Protein AF-Q93PZ4-F1 (afdb_monomer_lite)

InterPro domains:
  IPR060219 HrcQa, N-terminal domain [PF27361] (14-156)

pLDDT: mean 79.26, std 19.62, range [23.61, 96.81]

Foldseek 3Di:
DDDADQPDDDDDPLVVVLCVQQDLKKKDWFDEPNWIKIKIWHADDADPDAAWWWKQFPLGIKTKGVVQVQLVLQFVDRGDDDSDDDDQPDPVQVVSLVGGTPQVCQLRVGITTDPDDFDPADKTWIWMDTHPDIDIIMIGDHSSSSVSSVVSHDMDRNHDPDPPPDDDDDDDDQFDDDDDPVCVVVDDPFDFDDGDGPRDPDDDDTDGDDDDDDDDDDD

Radius of gyration: 24.15 Å; chains: 1; bounding box: 58×34×69 Å

Secondary structure (DSSP, 8-state):
--PPP-------HHHHHHHHHHTT-EEEEEEETTEEEEEEEE--PPPSS--EEEEEETTEEEEEETHHHHHHTTBSS-----SS---TT-HHHHHHHHTB-HHHHHHHS--EE---PPP-SEEEEEEEEETTEEEEEEEEE-HHHHHHHHHSS-PEESSPPPPTT----------B----HHHHHT--TT-----B-SS--SS------------PPP-

Organism: Pseudomonas fluorescens (NCBI:txid294)

Structure (mmCIF, N/CA/C/O backbone):
data_AF-Q93PZ4-F1
#
_entry.id   AF-Q93PZ4-F1
#
loop_
_atom_site.group_PDB
_atom_site.id
_atom_site.type_symbol
_atom_site.label_atom_id
_atom_site.label_alt_id
_atom_site.label_comp_id
_atom_site.label_asym_id
_atom_site.label_entity_id
_atom_site.label_seq_id
_atom_site.pdbx_PDB_ins_code
_atom_site.Cartn_x
_atom_site.Cartn_y
_atom_site.Cartn_z
_atom_site.occupancy
_atom_site.B_iso_or_equiv
_atom_site.auth_seq_id
_atom_site.auth_comp_id
_atom_site.auth_asym_id
_atom_site.auth_atom_id
_atom_site.pdbx_PDB_model_num
ATOM 1 N N . MET A 1 1 ? 36.960 -15.674 -30.873 1.00 35.00 1 MET A N 1
ATOM 2 C CA . MET A 1 1 ? 35.690 -14.989 -31.198 1.00 35.00 1 MET A CA 1
ATOM 3 C C . MET A 1 1 ? 34.855 -14.984 -29.925 1.00 35.00 1 MET A C 1
ATO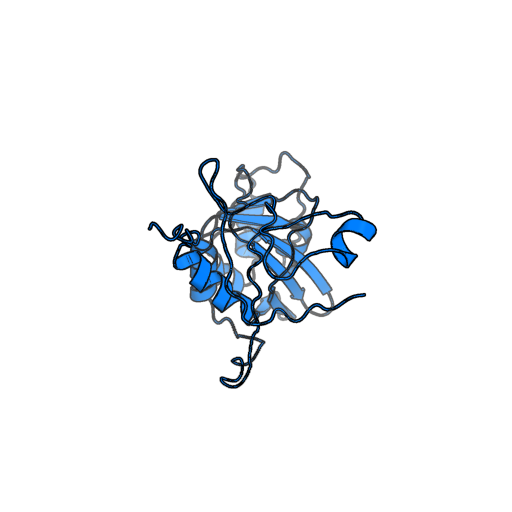M 5 O O . MET A 1 1 ? 34.462 -16.057 -29.497 1.00 35.00 1 MET A O 1
ATOM 9 N N . ILE A 1 2 ? 34.691 -13.840 -29.258 1.00 36.81 2 ILE A N 1
ATOM 10 C CA . ILE A 1 2 ? 33.948 -13.750 -27.990 1.00 36.81 2 ILE A CA 1
ATOM 11 C C . ILE A 1 2 ? 32.739 -12.862 -28.259 1.00 36.81 2 ILE A C 1
ATOM 13 O O . ILE A 1 2 ? 32.887 -11.680 -28.556 1.00 36.81 2 ILE A O 1
ATOM 17 N N . VAL A 1 3 ? 31.550 -13.460 -28.244 1.00 43.78 3 VAL A N 1
ATOM 18 C CA . VAL A 1 3 ? 30.288 -12.718 -28.294 1.00 43.78 3 VAL A CA 1
ATOM 19 C C . VAL A 1 3 ? 30.178 -11.988 -26.954 1.00 43.78 3 VAL A C 1
ATOM 21 O O . VAL A 1 3 ? 30.263 -12.661 -25.924 1.00 43.78 3 VAL A O 1
ATOM 24 N N . PRO A 1 4 ? 30.052 -10.650 -26.914 1.00 51.75 4 PRO A N 1
ATOM 25 C CA . PRO A 1 4 ? 29.885 -9.966 -25.644 1.00 51.75 4 PRO A CA 1
ATOM 26 C C . PRO A 1 4 ? 28.581 -10.453 -25.018 1.00 51.75 4 PRO A C 1
ATOM 28 O O . PRO A 1 4 ? 27.515 -10.399 -25.636 1.00 51.75 4 PRO A O 1
ATOM 31 N N . LEU A 1 5 ? 28.698 -11.001 -23.813 1.00 55.75 5 LEU A N 1
ATOM 32 C CA . LEU A 1 5 ? 27.567 -11.542 -23.085 1.00 55.75 5 LEU A CA 1
ATOM 33 C C . LEU A 1 5 ? 26.653 -10.374 -22.703 1.00 55.75 5 LEU A C 1
ATOM 35 O O . LEU A 1 5 ? 27.084 -9.425 -22.051 1.00 55.75 5 LEU A O 1
ATOM 39 N N . LEU A 1 6 ? 25.391 -10.433 -23.125 1.00 58.31 6 LEU A N 1
ATOM 40 C CA . LEU A 1 6 ? 24.369 -9.518 -22.634 1.00 58.31 6 LEU A CA 1
ATOM 41 C C . LEU A 1 6 ? 24.127 -9.838 -21.159 1.00 58.31 6 LEU A C 1
ATOM 43 O O . LEU A 1 6 ? 23.430 -10.800 -20.831 1.00 58.31 6 LEU A O 1
ATOM 47 N N . THR A 1 7 ? 24.704 -9.041 -20.265 1.00 55.47 7 THR A N 1
ATOM 48 C CA . THR A 1 7 ? 24.431 -9.153 -18.833 1.00 55.47 7 THR A CA 1
ATOM 49 C C . THR A 1 7 ? 23.073 -8.523 -18.555 1.00 55.47 7 THR A C 1
ATOM 51 O O . THR A 1 7 ? 22.950 -7.319 -18.333 1.00 55.47 7 THR A O 1
ATOM 54 N N . VAL A 1 8 ? 22.020 -9.336 -18.612 1.00 61.03 8 VAL A N 1
ATOM 55 C CA . VAL A 1 8 ? 20.690 -8.910 -18.170 1.00 61.03 8 VAL A CA 1
ATOM 56 C C . VAL A 1 8 ? 20.747 -8.730 -16.650 1.00 61.03 8 VAL A C 1
ATOM 58 O O . VAL A 1 8 ? 21.236 -9.629 -15.960 1.00 61.03 8 VAL A O 1
ATOM 61 N N . PRO A 1 9 ? 20.279 -7.595 -16.098 1.00 65.38 9 PRO A N 1
ATOM 62 C CA . PRO A 1 9 ? 20.313 -7.384 -14.660 1.00 65.38 9 PRO A CA 1
ATOM 63 C C . PRO A 1 9 ? 19.504 -8.475 -13.960 1.00 65.38 9 PRO A C 1
ATOM 65 O O . PRO A 1 9 ? 18.342 -8.718 -14.296 1.00 65.38 9 PRO A O 1
ATOM 68 N N . LEU A 1 10 ? 20.121 -9.127 -12.976 1.00 73.56 10 LEU A N 1
ATOM 69 C CA . LEU A 1 10 ? 19.438 -10.111 -12.151 1.00 73.56 10 LEU A CA 1
ATOM 70 C C . LEU A 1 10 ? 18.376 -9.392 -11.313 1.00 73.56 10 LEU A C 1
ATOM 72 O O . LEU A 1 10 ? 18.689 -8.566 -10.455 1.00 73.56 10 LEU A O 1
ATOM 76 N N . VAL A 1 11 ? 17.108 -9.699 -11.569 1.00 79.81 11 VAL A N 1
ATOM 77 C CA . VAL A 1 11 ? 15.987 -9.156 -10.799 1.00 79.81 11 VAL A CA 1
ATOM 78 C C . VAL A 1 11 ? 15.577 -10.180 -9.748 1.00 79.81 11 VAL A C 1
ATOM 80 O O . VAL A 1 11 ? 15.339 -11.342 -10.070 1.00 79.81 11 VAL A O 1
ATOM 83 N N . LYS A 1 12 ? 15.458 -9.741 -8.490 1.00 85.00 12 LYS A N 1
ATOM 84 C CA . LYS A 1 12 ? 14.933 -10.576 -7.402 1.00 85.00 12 LYS A CA 1
ATOM 85 C C . LYS A 1 12 ? 13.536 -11.104 -7.751 1.00 85.00 12 LYS A C 1
ATOM 87 O O . LYS A 1 12 ? 12.697 -10.365 -8.274 1.00 85.00 12 LYS A O 1
ATOM 92 N N . SER A 1 13 ? 13.272 -12.368 -7.425 1.00 86.94 13 SER A N 1
ATOM 93 C CA . SER A 1 13 ? 11.984 -13.027 -7.687 1.00 86.94 13 SER A CA 1
ATOM 94 C C . SER A 1 13 ? 10.809 -12.306 -7.016 1.00 86.94 13 SER A C 1
ATOM 96 O O . SER A 1 13 ? 9.761 -12.146 -7.642 1.00 86.94 13 SER A O 1
ATOM 98 N N . SER A 1 14 ? 11.005 -11.789 -5.798 1.00 87.75 14 SER A N 1
ATOM 99 C CA . SER A 1 14 ? 10.020 -10.990 -5.057 1.00 87.75 14 SER A CA 1
ATOM 100 C C . SER A 1 14 ? 9.592 -9.740 -5.829 1.00 87.75 14 SER A C 1
ATOM 102 O O . SER A 1 14 ? 8.399 -9.489 -5.986 1.00 87.75 14 SER A O 1
ATOM 104 N N . THR A 1 15 ? 10.537 -9.008 -6.425 1.00 89.12 15 THR A N 1
ATOM 105 C CA . THR A 1 15 ? 10.247 -7.841 -7.274 1.00 89.12 15 THR A CA 1
ATOM 106 C C . THR A 1 15 ? 9.409 -8.209 -8.496 1.00 89.12 15 THR A C 1
ATOM 108 O O . THR A 1 15 ? 8.494 -7.471 -8.870 1.00 89.12 15 THR A O 1
ATOM 111 N N . VAL A 1 16 ? 9.690 -9.353 -9.128 1.00 89.62 16 VAL A N 1
ATOM 112 C CA . VAL A 1 16 ? 8.908 -9.836 -10.278 1.00 89.62 16 VAL A CA 1
ATOM 113 C C . VAL A 1 16 ? 7.493 -10.223 -9.846 1.00 89.62 16 VAL A C 1
ATOM 115 O O . VAL A 1 16 ? 6.528 -9.819 -10.499 1.00 89.62 16 VAL A O 1
ATOM 118 N N . ALA A 1 17 ? 7.353 -10.964 -8.746 1.00 90.50 17 ALA A N 1
ATOM 119 C CA . ALA A 1 17 ? 6.061 -11.373 -8.205 1.00 90.50 17 ALA A CA 1
ATOM 120 C C . ALA A 1 17 ? 5.206 -10.162 -7.794 1.00 90.50 17 ALA A C 1
ATOM 122 O O . ALA A 1 17 ? 4.057 -10.054 -8.229 1.00 90.50 17 ALA A O 1
ATOM 123 N N . ALA A 1 18 ? 5.789 -9.205 -7.066 1.00 92.75 18 ALA A N 1
ATOM 124 C CA . ALA A 1 18 ? 5.125 -7.971 -6.652 1.00 92.75 18 ALA A CA 1
ATOM 125 C C . ALA A 1 18 ? 4.628 -7.161 -7.860 1.00 92.75 18 ALA A C 1
ATOM 127 O O . ALA A 1 18 ? 3.459 -6.785 -7.918 1.00 92.75 18 ALA A O 1
ATOM 128 N N . ARG A 1 19 ? 5.467 -6.967 -8.889 1.00 90.94 19 ARG A N 1
ATOM 129 C CA . ARG A 1 19 ? 5.068 -6.265 -10.125 1.00 90.94 19 ARG A CA 1
ATOM 130 C C . ARG A 1 19 ? 3.966 -6.992 -10.890 1.00 90.94 19 ARG A C 1
ATOM 132 O O . ARG A 1 19 ? 3.050 -6.341 -11.384 1.00 90.94 19 ARG A O 1
ATOM 139 N N . ARG A 1 20 ? 4.018 -8.325 -10.980 1.00 88.88 20 ARG A N 1
ATOM 140 C CA . ARG A 1 20 ? 2.960 -9.122 -11.62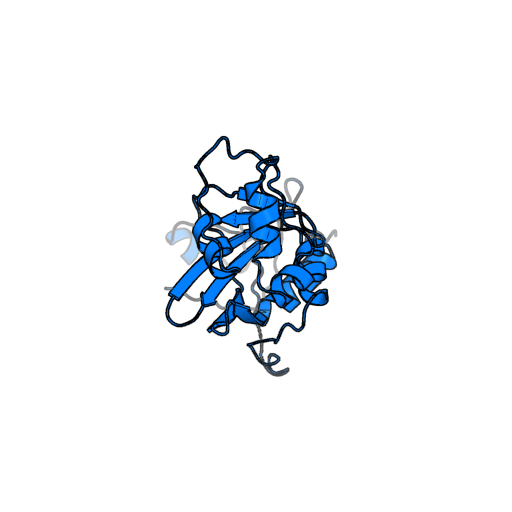9 1.00 88.88 20 ARG A CA 1
ATOM 141 C C . ARG A 1 20 ? 1.633 -9.009 -10.886 1.00 88.88 20 ARG A C 1
ATOM 143 O O . ARG A 1 20 ? 0.589 -8.900 -11.526 1.00 88.88 20 ARG A O 1
ATOM 150 N N . ARG A 1 21 ? 1.672 -9.031 -9.552 1.00 90.38 21 ARG A N 1
ATOM 151 C CA . ARG A 1 21 ? 0.483 -8.904 -8.705 1.00 90.38 21 ARG A CA 1
ATOM 152 C C . ARG A 1 21 ? -0.104 -7.493 -8.784 1.00 90.38 21 ARG A C 1
ATOM 154 O O . ARG A 1 21 ? -1.301 -7.362 -9.027 1.00 90.38 21 ARG A O 1
ATOM 161 N N . LEU A 1 22 ? 0.738 -6.461 -8.696 1.00 92.94 22 LEU A N 1
ATOM 162 C CA . LEU A 1 22 ? 0.336 -5.060 -8.842 1.00 92.94 22 LEU A CA 1
ATOM 163 C C . LEU A 1 22 ? -0.182 -4.732 -10.246 1.00 92.94 22 LEU A C 1
ATOM 165 O O . LEU A 1 22 ? -1.112 -3.946 -10.378 1.00 92.94 22 LEU A O 1
ATOM 169 N N . GLY A 1 23 ? 0.387 -5.336 -11.293 1.00 88.44 23 GLY A N 1
ATOM 170 C CA . GLY A 1 23 ? 0.022 -5.074 -12.689 1.00 88.44 23 GLY A CA 1
ATOM 171 C C . GLY A 1 23 ? -1.455 -5.313 -13.010 1.00 88.44 23 GLY A C 1
ATOM 172 O O . GLY A 1 23 ? -1.970 -4.738 -13.962 1.00 88.44 23 GLY A O 1
ATOM 173 N N . ARG A 1 24 ? -2.158 -6.113 -12.197 1.00 84.69 24 ARG A N 1
ATOM 174 C CA . ARG A 1 24 ? -3.607 -6.329 -12.327 1.00 84.69 24 ARG A CA 1
ATOM 175 C C . ARG A 1 24 ? -4.444 -5.207 -11.707 1.00 84.69 24 ARG A C 1
ATOM 177 O O . ARG A 1 24 ? -5.647 -5.157 -11.937 1.00 84.69 24 ARG A O 1
ATOM 184 N N . GLY A 1 25 ? -3.836 -4.346 -10.896 1.00 92.25 25 GLY A N 1
ATOM 185 C CA . GLY A 1 25 ? -4.537 -3.486 -9.952 1.00 92.25 25 GLY A CA 1
ATOM 186 C C . GLY A 1 25 ? -5.270 -4.312 -8.892 1.00 92.25 25 GLY A C 1
ATOM 187 O O . GLY A 1 25 ? -5.858 -5.355 -9.182 1.00 92.25 25 GLY A O 1
ATOM 188 N N . LEU A 1 26 ? -5.254 -3.855 -7.650 1.00 95.25 26 LEU A N 1
ATOM 189 C CA . LEU A 1 26 ? -5.916 -4.528 -6.539 1.00 95.25 26 LEU A CA 1
ATOM 190 C C . LEU A 1 26 ? -6.968 -3.605 -5.940 1.00 95.25 26 LEU A C 1
ATOM 192 O O . LEU A 1 26 ? -6.773 -2.392 -5.867 1.00 95.25 26 LEU A O 1
ATOM 196 N N . SER A 1 27 ? -8.085 -4.181 -5.512 1.00 95.81 27 SER A N 1
ATOM 197 C CA . SER A 1 27 ? -9.092 -3.483 -4.719 1.00 95.81 27 SER A CA 1
ATOM 198 C C . SER A 1 27 ? -9.535 -4.322 -3.537 1.00 95.81 27 SER A C 1
ATOM 200 O O . SER A 1 27 ? -9.772 -5.523 -3.687 1.00 95.81 27 SER A O 1
ATOM 202 N N . LEU A 1 28 ? -9.713 -3.670 -2.401 1.00 96.31 28 LEU A N 1
ATOM 203 C CA . LEU A 1 28 ? -10.240 -4.244 -1.177 1.00 96.31 28 LEU A CA 1
ATOM 204 C C . LEU A 1 28 ? -11.356 -3.327 -0.678 1.00 96.31 28 LEU A C 1
ATOM 206 O O . LEU A 1 28 ? -11.157 -2.126 -0.515 1.00 96.31 28 LEU A O 1
ATOM 210 N N . ALA A 1 29 ? -12.554 -3.883 -0.517 1.00 95.81 29 ALA A N 1
ATOM 211 C CA . ALA A 1 29 ? -13.690 -3.159 0.040 1.00 95.81 29 ALA A CA 1
ATOM 212 C C . ALA A 1 29 ? -13.651 -3.277 1.562 1.00 95.81 29 ALA A C 1
ATOM 214 O O . ALA A 1 29 ? -13.432 -4.372 2.072 1.00 95.81 29 ALA A O 1
ATOM 215 N N . PHE A 1 30 ? -13.871 -2.173 2.261 1.00 95.12 30 PHE A N 1
ATOM 216 C CA . PHE A 1 30 ? -13.919 -2.111 3.719 1.00 95.12 30 PHE A CA 1
ATOM 217 C C . PHE A 1 30 ? -15.125 -1.275 4.162 1.00 95.12 30 PHE A C 1
ATOM 219 O O . PHE A 1 30 ? -15.854 -0.741 3.326 1.00 95.12 30 PHE A O 1
ATOM 226 N N . GLN A 1 31 ? -15.362 -1.181 5.467 1.00 94.06 31 GLN A N 1
ATOM 227 C 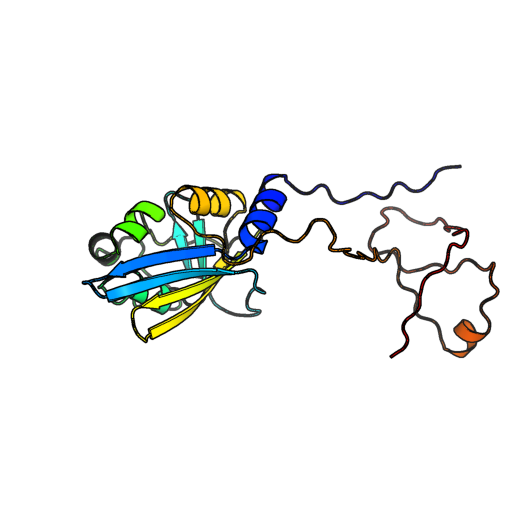CA . GLN A 1 31 ? -16.396 -0.311 6.028 1.00 94.06 31 GLN A CA 1
ATOM 228 C C . GLN A 1 31 ? -15.869 0.434 7.253 1.00 94.06 31 GLN A C 1
ATOM 230 O O . GLN A 1 31 ? -15.073 -0.121 8.014 1.00 94.06 31 GLN A O 1
ATOM 235 N N . VAL A 1 32 ? -16.324 1.670 7.436 1.00 92.94 32 VAL A N 1
ATOM 236 C CA . VAL A 1 32 ? -16.036 2.534 8.594 1.00 92.94 32 VAL A CA 1
ATOM 237 C C . VAL A 1 32 ? -17.364 3.137 9.035 1.00 92.94 32 VAL A C 1
ATOM 239 O O . VAL A 1 32 ? -18.052 3.700 8.188 1.00 92.94 32 VAL A O 1
ATOM 242 N N . ALA A 1 33 ? -17.759 2.982 10.303 1.00 88.19 33 ALA A N 1
ATOM 243 C CA . ALA A 1 33 ? -19.045 3.469 10.825 1.00 88.19 33 ALA A CA 1
ATOM 244 C C . ALA A 1 33 ? -20.278 3.152 9.934 1.00 88.19 33 ALA A C 1
ATOM 246 O O . ALA A 1 33 ? -21.174 3.975 9.769 1.00 88.19 33 ALA A O 1
ATOM 247 N N . GLY A 1 34 ? -20.313 1.980 9.286 1.00 88.38 34 GLY A N 1
ATOM 248 C CA . GLY A 1 34 ? -21.384 1.593 8.350 1.00 88.38 34 GLY A CA 1
ATOM 249 C C . GLY A 1 34 ? -21.310 2.233 6.953 1.00 88.38 34 GLY A C 1
ATOM 250 O O . GLY A 1 34 ? -22.081 1.861 6.068 1.00 88.38 34 GLY A O 1
ATOM 251 N N . GLN A 1 35 ? -20.358 3.136 6.702 1.00 92.94 35 GLN A N 1
ATOM 252 C CA . GLN A 1 35 ? -20.083 3.693 5.380 1.00 92.94 35 GLN A CA 1
ATOM 253 C C . GLN A 1 35 ? -19.154 2.771 4.582 1.00 92.94 35 GLN A C 1
ATOM 255 O O . GLN A 1 35 ? -18.106 2.329 5.059 1.00 92.94 35 GLN A O 1
ATOM 260 N N . GLY A 1 36 ? -19.535 2.492 3.334 1.00 93.75 36 GLY A N 1
ATOM 261 C CA . GLY A 1 36 ? -18.737 1.695 2.407 1.00 93.75 36 GLY A CA 1
ATOM 262 C C . GLY A 1 36 ? -17.464 2.419 1.971 1.00 93.75 36 GLY A C 1
ATOM 263 O O . GLY A 1 36 ? -17.510 3.554 1.488 1.00 93.75 36 GLY A O 1
ATOM 264 N N . GLY A 1 37 ? -16.334 1.732 2.113 1.00 95.44 37 GLY A N 1
ATOM 265 C CA . GLY A 1 37 ? -15.018 2.189 1.701 1.00 95.44 37 GLY A CA 1
ATOM 266 C C . GLY A 1 37 ? -14.351 1.245 0.706 1.00 95.44 37 GLY A C 1
ATOM 267 O O . GLY A 1 37 ? -14.695 0.067 0.577 1.00 95.44 37 GLY A O 1
ATOM 268 N N . GLN A 1 38 ? -13.372 1.765 -0.024 1.00 96.81 38 GLN A N 1
ATOM 269 C CA . GLN A 1 38 ? -12.553 0.975 -0.927 1.00 96.81 38 GLN A CA 1
ATOM 270 C C . GLN A 1 38 ? -11.112 1.461 -0.927 1.00 96.81 38 GLN A C 1
ATOM 272 O O . GLN A 1 38 ? -10.834 2.644 -1.106 1.00 96.81 38 GLN A O 1
ATOM 277 N N . LEU A 1 39 ? -10.198 0.512 -0.774 1.00 96.56 39 LEU A N 1
ATOM 278 C CA . LEU A 1 39 ? -8.766 0.704 -0.887 1.00 96.56 39 LEU A CA 1
ATOM 279 C C . LEU A 1 39 ? -8.315 0.109 -2.224 1.00 96.56 39 LEU A C 1
ATOM 281 O O . LEU A 1 39 ? -8.655 -1.030 -2.556 1.00 96.56 39 LEU A O 1
ATOM 285 N N . ARG A 1 40 ? -7.586 0.887 -3.023 1.00 96.00 40 ARG A N 1
ATOM 286 C CA . ARG A 1 40 ? -7.071 0.483 -4.334 1.00 96.00 40 ARG A CA 1
ATOM 287 C C . ARG A 1 40 ? -5.559 0.637 -4.393 1.00 96.00 40 ARG A C 1
ATOM 289 O O . ARG A 1 40 ? -5.035 1.674 -3.999 1.00 96.00 40 ARG A O 1
ATOM 296 N N . LEU A 1 41 ? -4.895 -0.372 -4.949 1.00 96.12 41 LEU A N 1
ATOM 297 C CA . LEU A 1 41 ? -3.472 -0.347 -5.278 1.00 96.12 41 LEU A CA 1
ATOM 298 C C . LEU A 1 41 ? -3.322 -0.486 -6.788 1.00 96.12 41 LEU A C 1
ATOM 300 O O . LEU A 1 41 ? -3.795 -1.460 -7.378 1.00 96.12 41 LEU A O 1
ATOM 304 N N . GLU A 1 42 ? -2.678 0.481 -7.425 1.00 94.56 42 GLU A N 1
ATOM 305 C CA . GLU A 1 42 ? -2.522 0.517 -8.879 1.00 94.56 42 GLU A CA 1
ATOM 306 C C . GLU A 1 42 ? -1.073 0.802 -9.284 1.00 94.56 42 GLU A C 1
ATOM 308 O O . GLU A 1 42 ? -0.356 1.518 -8.575 1.00 94.56 42 GLU A O 1
ATOM 313 N N . PRO A 1 43 ? -0.621 0.287 -10.442 1.00 92.75 43 PRO A N 1
ATOM 314 C CA . PRO A 1 43 ? 0.624 0.743 -11.038 1.00 92.75 43 PRO A CA 1
ATOM 315 C C . PRO A 1 43 ? 0.565 2.259 -11.242 1.00 92.75 43 PRO A C 1
ATOM 317 O O . PRO A 1 43 ? -0.367 2.780 -11.850 1.00 92.75 43 PRO A O 1
ATOM 320 N N . GLY A 1 44 ? 1.564 2.972 -10.735 1.00 89.31 44 GLY A N 1
ATOM 321 C CA . GLY A 1 44 ? 1.622 4.425 -10.815 1.00 89.31 44 GLY A CA 1
ATOM 322 C C . GLY A 1 44 ? 3.056 4.913 -10.723 1.00 89.31 44 GLY A C 1
ATOM 323 O O . GLY A 1 44 ? 3.935 4.205 -10.232 1.00 89.31 44 GLY A O 1
ATOM 324 N N . ARG A 1 45 ? 3.303 6.125 -11.218 1.00 85.69 45 ARG A N 1
ATOM 325 C CA . ARG A 1 45 ? 4.610 6.766 -11.085 1.00 85.69 45 ARG A CA 1
ATOM 326 C C . ARG A 1 45 ? 4.707 7.416 -9.709 1.00 85.69 45 ARG A C 1
ATOM 328 O O . ARG A 1 45 ? 3.789 8.123 -9.308 1.00 85.69 45 ARG A O 1
ATOM 335 N N . ALA A 1 46 ? 5.830 7.204 -9.025 1.00 86.75 46 ALA A N 1
ATOM 336 C CA . ALA A 1 46 ? 6.116 7.906 -7.782 1.00 86.75 46 ALA A CA 1
ATOM 337 C C . ALA A 1 46 ? 6.093 9.430 -8.008 1.00 86.75 46 ALA A C 1
ATOM 339 O O . ALA A 1 46 ? 6.619 9.894 -9.031 1.00 86.75 46 ALA A O 1
ATOM 340 N N . PRO A 1 47 ? 5.515 10.212 -7.082 1.00 85.50 47 PRO A N 1
ATOM 341 C CA . PRO A 1 47 ? 5.540 11.663 -7.176 1.00 85.50 47 PRO A CA 1
ATOM 342 C C . PRO A 1 47 ? 6.990 12.172 -7.134 1.00 85.50 47 PRO A C 1
ATOM 344 O O . PRO A 1 47 ? 7.837 11.638 -6.416 1.00 85.50 47 PRO A O 1
ATOM 347 N N . ALA A 1 48 ? 7.293 13.195 -7.939 1.00 74.88 48 ALA A N 1
ATOM 348 C CA . ALA A 1 48 ? 8.650 13.743 -8.055 1.00 74.88 48 ALA A CA 1
ATOM 349 C C . ALA A 1 48 ? 9.103 14.484 -6.783 1.00 74.88 48 ALA A C 1
ATOM 351 O O . ALA A 1 48 ? 10.296 14.554 -6.491 1.00 74.88 48 ALA A O 1
ATOM 352 N N . ARG A 1 49 ? 8.143 15.037 -6.039 1.00 67.25 49 ARG A N 1
ATOM 353 C CA . ARG A 1 49 ? 8.305 15.741 -4.764 1.00 67.25 49 ARG A CA 1
ATOM 354 C C . ARG A 1 49 ? 7.168 15.330 -3.834 1.00 67.25 49 ARG A C 1
ATOM 356 O O . ARG A 1 49 ? 6.116 14.924 -4.314 1.00 67.25 49 ARG A O 1
ATOM 363 N N . GLY A 1 50 ? 7.404 15.428 -2.535 1.00 66.38 50 GLY A N 1
ATOM 364 C CA . GLY A 1 50 ? 6.447 15.044 -1.504 1.00 66.38 50 GLY A CA 1
ATOM 365 C C . GLY A 1 50 ? 7.173 14.397 -0.337 1.00 66.38 50 GLY A C 1
ATOM 366 O O . GLY A 1 50 ? 8.009 13.504 -0.543 1.00 66.38 50 GLY A O 1
ATOM 367 N N . GLU A 1 51 ? 6.875 14.889 0.860 1.00 79.56 51 GLU A N 1
ATOM 368 C CA . GLU A 1 51 ? 7.273 14.252 2.107 1.00 79.56 51 GLU A CA 1
ATOM 369 C C . GLU A 1 51 ? 6.528 12.925 2.226 1.00 79.56 51 GLU A C 1
ATOM 371 O O . GLU A 1 51 ? 5.350 12.809 1.876 1.00 79.56 51 GLU A O 1
ATOM 376 N N . ALA A 1 52 ? 7.264 11.896 2.625 1.00 88.81 52 ALA A N 1
ATOM 377 C CA . ALA A 1 52 ? 6.702 10.587 2.878 1.00 88.81 52 ALA A CA 1
ATOM 378 C C . ALA A 1 52 ? 6.815 10.333 4.372 1.00 88.81 52 ALA A C 1
ATOM 380 O O . ALA A 1 52 ? 7.898 10.485 4.933 1.00 88.81 52 ALA A O 1
ATOM 381 N N . VAL A 1 53 ? 5.709 9.936 4.985 1.00 91.88 53 VAL A N 1
ATOM 382 C CA . VAL A 1 53 ? 5.685 9.558 6.394 1.00 91.88 53 VAL A CA 1
ATOM 383 C C . VAL A 1 53 ? 5.749 8.040 6.466 1.00 91.88 53 VAL A C 1
ATOM 385 O O . VAL A 1 53 ? 4.980 7.353 5.789 1.00 91.88 53 VAL A O 1
ATOM 388 N N . CYS A 1 54 ? 6.711 7.519 7.221 1.00 93.31 54 CYS A N 1
ATOM 389 C CA . CYS A 1 54 ? 6.955 6.089 7.336 1.00 93.31 54 CYS A CA 1
ATOM 390 C C . CYS A 1 54 ? 6.170 5.508 8.512 1.00 93.31 54 CYS A C 1
ATOM 392 O O . CYS A 1 54 ? 6.178 6.055 9.612 1.00 93.31 54 CYS A O 1
ATOM 394 N N . PHE A 1 55 ? 5.514 4.380 8.264 1.00 93.62 55 PHE A N 1
ATOM 395 C CA . PHE A 1 55 ? 4.766 3.628 9.255 1.00 93.62 55 PHE A CA 1
ATOM 396 C C . PHE A 1 55 ? 5.246 2.187 9.286 1.00 93.62 55 PHE A C 1
ATOM 398 O O . PHE A 1 55 ? 5.398 1.547 8.243 1.00 93.62 55 PHE A O 1
ATOM 405 N N . GLU A 1 56 ? 5.454 1.663 10.481 1.00 94.50 56 GLU A N 1
ATOM 406 C CA . GLU A 1 56 ? 5.661 0.246 10.704 1.00 94.50 56 GLU A CA 1
ATOM 407 C C . GLU A 1 56 ? 4.311 -0.465 10.839 1.00 94.50 56 GLU A C 1
ATOM 409 O O . GLU A 1 56 ? 3.406 0.007 11.534 1.00 94.50 56 GLU A O 1
ATOM 414 N N . THR A 1 57 ? 4.191 -1.604 10.158 1.00 94.81 57 THR A N 1
ATOM 415 C CA . THR A 1 57 ? 3.018 -2.481 10.184 1.00 94.81 57 THR A CA 1
ATOM 416 C C . THR A 1 57 ? 3.448 -3.940 10.277 1.00 94.81 57 THR A C 1
ATOM 418 O O . THR A 1 57 ? 4.620 -4.257 10.062 1.00 94.81 57 THR A O 1
ATOM 421 N N . VAL A 1 58 ? 2.501 -4.860 10.484 1.00 94.56 58 VAL A N 1
ATOM 422 C CA . VAL A 1 58 ? 2.794 -6.307 10.457 1.00 94.56 58 VAL A CA 1
ATOM 423 C C . VAL A 1 58 ? 3.299 -6.780 9.086 1.00 94.56 58 VAL A C 1
ATOM 425 O O . VAL A 1 58 ? 4.019 -7.768 8.983 1.00 94.56 58 VAL A O 1
ATOM 428 N N . CYS A 1 59 ? 2.950 -6.052 8.021 1.00 93.12 59 CYS A N 1
ATOM 429 C CA . CYS A 1 59 ? 3.423 -6.317 6.664 1.00 93.12 59 CYS A CA 1
ATOM 430 C C . CYS A 1 59 ? 4.817 -5.713 6.404 1.00 93.12 59 CYS A C 1
ATOM 432 O O . CYS A 1 59 ? 5.376 -5.899 5.325 1.00 93.12 59 CYS A O 1
ATOM 434 N N . GLY A 1 60 ? 5.393 -4.982 7.361 1.00 93.12 60 GLY A N 1
ATOM 435 C CA . GLY A 1 60 ? 6.642 -4.232 7.242 1.00 93.12 60 GLY A CA 1
ATOM 436 C C . GLY A 1 60 ? 6.417 -2.727 7.081 1.00 93.12 60 GLY A C 1
ATOM 437 O O . GLY A 1 60 ? 5.344 -2.204 7.383 1.00 93.12 60 GLY A O 1
ATOM 438 N N . VAL A 1 61 ? 7.453 -2.019 6.626 1.00 94.44 61 VAL A N 1
ATOM 439 C CA . VAL A 1 61 ? 7.457 -0.550 6.574 1.00 94.44 61 VAL A CA 1
ATOM 440 C C . VAL A 1 61 ? 6.756 -0.029 5.319 1.00 94.44 61 VAL A C 1
ATOM 442 O O . VAL A 1 61 ? 7.112 -0.390 4.192 1.00 94.44 61 VAL A O 1
ATOM 445 N N . LEU A 1 62 ? 5.792 0.865 5.528 1.00 94.62 62 LEU A N 1
ATOM 446 C CA . LEU A 1 62 ? 5.042 1.581 4.503 1.00 94.62 62 LEU A CA 1
ATOM 447 C C . LEU A 1 62 ? 5.363 3.072 4.596 1.00 94.62 62 LEU A C 1
ATOM 449 O O . LEU A 1 62 ? 5.043 3.716 5.588 1.00 94.62 62 LEU A O 1
ATOM 453 N N . ALA A 1 63 ? 5.955 3.647 3.555 1.00 94.38 63 ALA A N 1
ATOM 454 C CA . ALA A 1 63 ? 6.106 5.093 3.450 1.00 94.38 63 ALA A CA 1
ATOM 455 C C . ALA A 1 63 ? 4.961 5.660 2.609 1.00 94.38 63 ALA A C 1
ATOM 457 O O . ALA A 1 63 ? 4.775 5.237 1.468 1.00 94.38 63 ALA A O 1
ATOM 458 N N . LEU A 1 64 ? 4.202 6.607 3.151 1.00 93.00 64 LEU A N 1
ATOM 459 C CA . LEU A 1 64 ? 3.006 7.169 2.527 1.00 93.00 64 LEU A CA 1
ATOM 460 C C . LEU A 1 64 ? 3.221 8.634 2.148 1.00 93.00 64 LEU A C 1
ATOM 462 O O . LEU A 1 64 ? 3.579 9.451 2.993 1.00 93.00 64 LEU A O 1
ATOM 466 N N . ALA A 1 65 ? 2.950 8.971 0.889 1.00 91.88 65 ALA A N 1
ATOM 467 C CA . ALA A 1 65 ? 2.659 10.342 0.479 1.00 91.88 65 ALA A CA 1
ATOM 468 C C . ALA A 1 65 ? 1.183 10.642 0.760 1.00 91.88 65 ALA A C 1
ATOM 470 O O . ALA A 1 65 ? 0.342 9.780 0.502 1.00 91.88 65 ALA A O 1
ATOM 471 N N . GLU A 1 66 ? 0.876 11.851 1.239 1.00 88.94 66 GLU A N 1
ATOM 472 C CA . GLU A 1 66 ? -0.480 12.253 1.661 1.00 88.94 66 GLU A CA 1
ATOM 473 C C . GLU A 1 66 ? -1.032 11.396 2.818 1.00 88.94 66 GLU A C 1
ATOM 475 O O . GLU A 1 66 ? -2.210 11.037 2.860 1.00 88.94 66 GLU A O 1
ATOM 480 N N . ALA A 1 67 ? -0.163 11.037 3.771 1.00 90.81 67 ALA A N 1
ATOM 481 C CA . ALA A 1 67 ? -0.482 10.099 4.846 1.00 90.81 67 ALA A CA 1
ATOM 482 C C . ALA A 1 67 ? -1.691 10.520 5.703 1.00 90.81 67 ALA A C 1
ATOM 484 O O . ALA A 1 67 ? -2.547 9.687 5.977 1.00 90.81 67 ALA A O 1
ATOM 485 N N . GLY A 1 68 ? -1.804 11.796 6.091 1.00 91.75 68 GLY A N 1
ATOM 486 C CA . GLY A 1 68 ? -2.880 12.268 6.976 1.00 91.75 68 GLY A CA 1
ATOM 487 C C . GLY A 1 68 ? -4.279 12.041 6.384 1.00 91.75 68 GLY A C 1
ATOM 488 O O . GLY A 1 68 ? -5.074 11.296 6.965 1.00 91.75 68 GLY A O 1
ATOM 489 N N . PRO A 1 69 ? -4.580 12.595 5.193 1.00 92.44 69 PRO A N 1
ATOM 490 C CA . PRO A 1 69 ? -5.860 12.371 4.524 1.00 92.44 69 PRO A CA 1
ATOM 491 C C . PRO A 1 69 ? -6.129 10.896 4.193 1.00 92.44 69 PRO A C 1
ATOM 493 O O . PRO A 1 69 ? -7.267 10.446 4.308 1.00 92.44 69 PRO A O 1
ATOM 496 N N . LEU A 1 70 ? -5.100 10.124 3.816 1.00 94.00 70 LEU A N 1
ATOM 497 C CA . LEU A 1 70 ? -5.252 8.691 3.549 1.00 94.00 70 LEU A CA 1
ATOM 498 C C . LEU A 1 70 ? -5.665 7.918 4.803 1.00 94.00 70 LEU A C 1
ATOM 500 O O . LEU A 1 70 ? -6.640 7.172 4.754 1.00 94.00 70 LEU A O 1
ATOM 504 N N . LEU A 1 71 ? -4.946 8.103 5.914 1.00 93.75 71 LEU A N 1
ATOM 505 C CA . LEU A 1 71 ? -5.224 7.424 7.180 1.00 93.75 71 LEU A CA 1
ATOM 506 C C . LEU A 1 71 ? -6.583 7.841 7.754 1.00 93.75 71 LEU A C 1
ATOM 508 O O . LEU A 1 71 ? -7.318 6.986 8.242 1.00 93.75 71 LEU A O 1
ATOM 512 N N . SER A 1 72 ? -6.960 9.114 7.600 1.00 93.56 72 SER A N 1
ATOM 513 C CA . SER A 1 72 ? -8.267 9.632 8.028 1.00 93.56 72 SER A CA 1
ATOM 514 C C . SER A 1 72 ? -9.449 8.912 7.368 1.00 93.56 72 SER A C 1
ATOM 516 O O . SER A 1 72 ? -10.501 8.794 7.978 1.00 93.56 72 SER A O 1
ATOM 518 N N . LEU A 1 73 ? -9.305 8.412 6.133 1.00 94.62 73 LEU A N 1
ATOM 519 C CA . LEU A 1 73 ? -10.373 7.661 5.453 1.00 94.62 73 LEU A CA 1
ATOM 520 C C . LEU A 1 73 ? -10.410 6.165 5.811 1.00 94.62 73 LEU A C 1
ATOM 522 O O . LEU A 1 73 ? -11.333 5.464 5.391 1.00 94.62 73 LEU A O 1
ATOM 526 N N . LEU A 1 74 ? -9.412 5.652 6.535 1.00 93.69 74 LEU A N 1
ATOM 527 C CA . LEU A 1 74 ? -9.329 4.239 6.929 1.00 93.69 74 LEU A CA 1
ATOM 528 C C . LEU A 1 74 ? -9.998 3.949 8.279 1.00 93.69 74 LEU A C 1
ATOM 530 O O . LEU A 1 74 ? -10.174 2.778 8.632 1.00 93.69 74 LEU A O 1
ATOM 534 N N . GLY A 1 75 ? -10.372 4.986 9.023 1.00 91.44 75 GLY A N 1
ATOM 535 C CA . GLY A 1 75 ? -11.010 4.888 10.328 1.00 91.44 75 GLY A CA 1
ATOM 536 C C . GLY A 1 75 ? -11.950 6.058 10.592 1.00 91.44 75 GLY A C 1
ATOM 537 O O . GLY A 1 75 ? -12.198 6.883 9.719 1.00 91.44 75 GLY A O 1
ATOM 538 N N . GLU A 1 76 ? -12.492 6.104 11.803 1.00 90.00 76 GLU A N 1
ATOM 539 C CA . GLU A 1 76 ? -13.427 7.160 12.226 1.00 90.00 76 GLU A CA 1
ATOM 540 C C . GLU A 1 76 ? -12.703 8.402 12.763 1.00 90.00 76 GLU A C 1
ATOM 542 O O . GLU A 1 76 ? -13.277 9.486 12.842 1.00 90.00 76 GLU A O 1
ATOM 547 N N . CYS A 1 77 ? -11.428 8.249 13.127 1.00 88.06 77 CYS A N 1
ATOM 548 C CA . CYS A 1 77 ? -10.628 9.305 13.727 1.00 88.06 77 CYS A CA 1
ATOM 549 C C . CYS A 1 77 ? -9.875 10.110 12.649 1.00 88.06 77 CYS A C 1
ATOM 551 O O . CYS A 1 77 ? -9.139 9.512 11.854 1.00 88.06 77 CYS A O 1
ATOM 553 N N . PRO A 1 78 ? -10.009 11.450 12.614 1.00 88.06 78 PRO A N 1
ATOM 554 C CA . PRO A 1 78 ? -9.214 12.283 11.722 1.00 88.06 78 PRO A CA 1
ATOM 555 C C . PRO A 1 78 ? -7.740 12.262 12.141 1.00 88.06 78 PRO A C 1
ATOM 557 O O . PRO A 1 78 ? -7.411 12.432 13.313 1.00 88.06 78 PRO A O 1
ATOM 560 N N . VAL A 1 79 ? -6.849 12.097 11.166 1.00 90.00 79 VAL A N 1
ATOM 561 C CA . VAL A 1 79 ? -5.397 12.077 11.365 1.00 90.00 79 VAL A CA 1
ATOM 562 C C . VAL A 1 79 ? -4.787 13.360 10.822 1.00 90.00 79 VAL A C 1
ATOM 564 O O . VAL A 1 79 ? -4.782 13.607 9.614 1.00 90.00 79 VAL A O 1
ATOM 567 N N . THR A 1 80 ? -4.217 14.158 11.720 1.00 86.88 80 THR A N 1
ATOM 568 C CA . THR A 1 80 ? -3.451 15.360 11.382 1.00 86.88 80 THR A CA 1
ATOM 569 C C . THR A 1 80 ? -1.969 15.090 11.582 1.00 86.88 80 THR A C 1
ATOM 571 O O . THR A 1 80 ? -1.529 14.864 12.706 1.00 86.88 80 THR A O 1
ATOM 574 N N . LEU A 1 81 ? -1.206 15.124 10.492 1.00 86.38 81 LEU A N 1
ATOM 575 C CA . LEU A 1 81 ? 0.245 14.971 10.520 1.00 86.38 81 LEU A CA 1
ATOM 576 C C . LEU A 1 81 ? 0.905 16.317 10.253 1.00 86.38 81 LEU A C 1
ATOM 578 O O . LEU A 1 81 ? 0.555 17.002 9.290 1.00 86.38 81 LEU A O 1
ATOM 582 N N . ALA A 1 82 ? 1.868 16.673 11.094 1.00 82.62 82 ALA A N 1
ATOM 583 C CA . ALA A 1 82 ? 2.776 17.775 10.834 1.00 82.62 82 ALA A CA 1
ATOM 584 C C . ALA A 1 82 ? 3.835 17.359 9.789 1.00 82.62 82 ALA A C 1
ATOM 586 O O . ALA A 1 82 ? 4.130 16.167 9.660 1.00 82.62 82 ALA A O 1
ATOM 587 N N . PRO A 1 83 ? 4.450 18.314 9.070 1.00 72.50 83 PRO A N 1
ATOM 588 C CA . PRO A 1 83 ? 5.577 18.034 8.171 1.00 72.50 83 PRO A CA 1
ATOM 589 C C . PRO A 1 83 ? 6.774 17.368 8.877 1.00 72.50 83 PRO A C 1
ATOM 591 O O . PRO A 1 83 ? 7.485 16.551 8.301 1.00 72.50 83 PRO A O 1
ATOM 594 N N . SER A 1 84 ? 6.990 17.686 10.157 1.00 73.12 84 SER A N 1
ATOM 595 C CA . SER A 1 84 ? 8.064 17.122 10.977 1.00 73.12 84 SER A CA 1
ATOM 596 C C . SER A 1 84 ? 7.693 17.104 12.461 1.00 73.12 84 SER A C 1
ATOM 598 O O . SER A 1 84 ? 6.791 17.823 12.891 1.00 73.12 84 SER A O 1
ATOM 600 N N . GLY A 1 85 ? 8.388 16.266 13.240 1.00 77.62 85 GLY A N 1
ATOM 601 C CA . GLY A 1 85 ? 8.232 16.204 14.698 1.00 77.62 85 GLY A CA 1
ATOM 602 C C . GLY A 1 85 ? 6.920 15.577 15.173 1.00 77.62 85 GLY A C 1
ATOM 603 O O . GLY A 1 85 ? 6.428 15.934 16.239 1.00 77.62 85 GLY A O 1
ATOM 604 N N . ASN A 1 86 ? 6.329 14.676 14.383 1.00 84.06 86 ASN A N 1
ATOM 605 C CA . ASN A 1 86 ? 5.200 13.883 14.860 1.00 84.06 86 ASN A CA 1
ATOM 606 C C . ASN A 1 86 ? 5.708 12.894 15.914 1.00 84.06 86 ASN A C 1
ATOM 608 O O . ASN A 1 86 ? 6.654 12.161 15.650 1.00 84.06 86 ASN A O 1
ATOM 612 N N . ASP A 1 87 ? 5.068 12.870 17.078 1.00 86.50 87 ASP A N 1
ATOM 613 C CA . ASP A 1 87 ? 5.441 11.997 18.188 1.00 86.50 87 ASP A CA 1
ATOM 614 C C . ASP A 1 87 ? 4.991 10.541 17.922 1.00 86.50 87 ASP A C 1
ATOM 616 O O . ASP A 1 87 ? 3.782 10.296 17.788 1.00 86.50 87 ASP A O 1
ATOM 620 N N . PRO A 1 88 ? 5.920 9.567 17.819 1.00 86.25 88 PRO A N 1
ATOM 621 C CA . PRO A 1 88 ? 5.580 8.155 17.652 1.00 86.25 88 PRO A CA 1
ATOM 622 C C . PRO A 1 88 ? 4.884 7.537 18.867 1.00 86.25 88 PRO A C 1
ATOM 624 O O . PRO A 1 88 ? 4.091 6.611 18.690 1.00 86.25 88 PRO A O 1
ATOM 627 N N . ASP A 1 89 ? 5.142 8.063 20.066 1.00 85.75 89 ASP A N 1
ATOM 628 C CA . ASP A 1 89 ? 4.627 7.543 21.339 1.00 85.75 89 ASP A CA 1
ATOM 629 C C . ASP A 1 89 ? 3.349 8.270 21.789 1.00 85.75 89 ASP A C 1
ATOM 631 O O . ASP A 1 89 ? 2.832 8.056 22.889 1.00 85.75 89 ASP A O 1
ATOM 635 N N . SER A 1 90 ? 2.794 9.117 20.918 1.00 88.00 90 SER A N 1
ATOM 636 C CA . SER A 1 90 ? 1.542 9.808 21.184 1.00 88.00 90 SER A CA 1
ATOM 637 C C . SER A 1 90 ? 0.396 8.815 21.385 1.00 88.00 90 SER A C 1
ATOM 639 O O . SER A 1 90 ? 0.131 7.961 20.534 1.00 88.00 90 SER A O 1
ATOM 641 N N . TRP A 1 91 ? -0.372 9.009 22.462 1.00 87.31 91 TRP A N 1
ATOM 642 C CA . TRP A 1 91 ? -1.603 8.263 22.765 1.00 87.31 91 TRP A CA 1
ATOM 643 C C . TRP A 1 91 ? -2.604 8.241 21.592 1.00 87.31 91 TRP A C 1
ATOM 645 O O . TRP A 1 91 ? -3.435 7.337 21.483 1.00 87.31 91 TRP A O 1
ATOM 655 N N . PHE A 1 92 ? -2.515 9.228 20.692 1.00 88.38 92 PHE A N 1
ATOM 656 C CA . PHE A 1 92 ? -3.319 9.314 19.480 1.00 88.38 92 PHE A CA 1
ATOM 657 C C . PHE A 1 92 ? -3.224 8.046 18.622 1.00 88.38 92 PHE A C 1
ATOM 659 O O . PHE A 1 92 ? -4.235 7.612 18.071 1.00 88.38 92 PHE A O 1
ATOM 666 N N . TRP A 1 93 ? -2.046 7.422 18.521 1.00 88.56 93 TRP A N 1
ATOM 667 C CA . TRP A 1 93 ? -1.851 6.243 17.672 1.00 88.56 93 TRP A CA 1
ATOM 668 C C . TRP A 1 93 ? -2.616 5.019 18.174 1.00 88.56 93 TRP A C 1
ATOM 670 O O . TRP A 1 93 ? -3.170 4.267 17.368 1.00 88.56 93 TRP A O 1
ATOM 680 N N . GLU A 1 94 ? -2.727 4.859 19.492 1.00 89.12 94 GLU A N 1
ATOM 681 C CA . GLU A 1 94 ? -3.546 3.808 20.100 1.00 89.12 94 GLU A CA 1
ATOM 682 C C . GLU A 1 94 ? -5.037 4.053 19.833 1.00 89.12 94 GLU A C 1
ATOM 684 O O . GLU A 1 94 ? -5.757 3.140 19.413 1.00 89.12 94 GLU A O 1
ATOM 689 N N . LEU A 1 95 ? -5.499 5.302 19.985 1.00 89.44 95 LEU A N 1
ATOM 690 C CA . LEU A 1 95 ? -6.884 5.672 19.679 1.00 89.44 95 LEU A CA 1
ATOM 691 C C . LEU A 1 95 ? -7.208 5.458 18.195 1.00 89.44 95 LEU A C 1
ATOM 693 O O . LEU A 1 95 ? -8.254 4.892 17.862 1.00 89.44 95 LEU A O 1
ATOM 697 N N . PHE A 1 96 ? -6.312 5.889 17.308 1.00 90.94 96 PHE A N 1
ATOM 698 C CA . PHE A 1 96 ? -6.432 5.696 15.870 1.00 90.94 96 PHE A CA 1
ATOM 699 C C . PHE A 1 96 ? -6.554 4.209 15.531 1.00 90.94 96 PHE A C 1
ATOM 701 O O . PHE A 1 96 ? -7.465 3.819 14.801 1.00 90.94 96 PHE A O 1
ATOM 708 N N . GLN A 1 97 ? -5.706 3.358 16.115 1.00 90.62 97 GLN A N 1
ATOM 709 C CA . GLN A 1 97 ? -5.749 1.917 15.879 1.00 90.62 97 GLN A CA 1
ATOM 710 C C . GLN A 1 97 ? -7.070 1.278 16.338 1.00 90.62 97 GLN A C 1
ATOM 712 O O . GLN A 1 97 ? -7.598 0.386 15.662 1.00 90.62 97 GLN A O 1
ATOM 717 N N . LEU A 1 98 ? -7.638 1.738 17.455 1.00 90.81 98 LEU A N 1
ATOM 718 C CA . LEU A 1 98 ? -8.941 1.274 17.944 1.00 90.81 98 LEU A CA 1
ATOM 719 C C . LEU A 1 98 ? -10.081 1.622 16.972 1.00 90.81 98 LEU A C 1
ATOM 721 O O . LEU A 1 98 ? -10.948 0.777 16.735 1.00 90.81 98 LEU A O 1
ATOM 725 N N . HIS A 1 99 ? -10.031 2.810 16.364 1.00 91.69 99 HIS A N 1
ATOM 726 C CA . HIS A 1 99 ? -11.061 3.341 15.458 1.00 91.69 99 HIS A CA 1
ATOM 727 C C . HIS A 1 99 ? -10.797 3.069 13.968 1.00 91.69 99 HIS A C 1
ATOM 729 O O . HIS A 1 99 ? -11.534 3.552 13.104 1.00 91.69 99 HIS A O 1
ATOM 735 N N . LEU A 1 100 ? -9.758 2.297 13.641 1.00 92.50 100 LEU A N 1
ATOM 736 C CA . LEU A 1 100 ? -9.544 1.785 12.291 1.00 92.50 100 LEU A CA 1
ATOM 737 C C . LEU A 1 100 ? -10.656 0.810 11.899 1.00 92.50 100 LEU A C 1
ATOM 739 O O . LEU A 1 100 ? -11.129 0.013 12.714 1.00 92.50 100 LEU A O 1
ATOM 743 N N . SER A 1 101 ? -10.994 0.800 10.607 1.00 93.69 101 SER A N 1
ATOM 744 C CA . SER A 1 101 ? -11.858 -0.231 10.034 1.00 93.69 101 SER A CA 1
ATOM 745 C C . SER A 1 101 ? -11.366 -1.626 10.446 1.00 93.69 101 SER A C 1
ATOM 747 O O . SER A 1 101 ? -10.183 -1.917 10.245 1.00 93.69 101 SER A O 1
ATOM 749 N N . PRO A 1 102 ? -12.232 -2.530 10.949 1.00 92.00 102 PRO A N 1
ATOM 750 C CA . PRO A 1 102 ? -11.805 -3.852 11.412 1.00 92.00 102 PRO A CA 1
ATOM 751 C C . PRO A 1 102 ? -11.021 -4.645 10.363 1.00 92.00 102 PRO A C 1
ATOM 753 O O . PRO A 1 102 ? -10.047 -5.317 10.693 1.00 92.00 102 PRO A O 1
ATOM 756 N N . LEU A 1 103 ? -11.407 -4.522 9.087 1.00 92.94 103 LEU A N 1
ATOM 757 C CA . LEU A 1 103 ? -10.710 -5.171 7.979 1.00 92.94 103 LEU A CA 1
ATOM 758 C C . LEU A 1 103 ? -9.332 -4.548 7.722 1.00 92.94 103 LEU A C 1
ATOM 760 O O . LEU A 1 103 ? -8.374 -5.270 7.471 1.00 92.94 103 LEU A O 1
ATOM 764 N N . VAL A 1 104 ? -9.217 -3.219 7.798 1.00 93.38 104 VAL A N 1
ATOM 765 C CA . VAL A 1 104 ? -7.935 -2.518 7.611 1.00 93.38 104 VAL A CA 1
ATOM 766 C C . VAL A 1 104 ? -7.000 -2.787 8.790 1.00 93.38 104 VAL A C 1
ATOM 768 O O . VAL A 1 104 ? -5.811 -3.014 8.585 1.00 93.38 104 VAL A O 1
ATOM 771 N N . ARG A 1 105 ? -7.531 -2.845 10.016 1.00 93.69 105 ARG A N 1
ATOM 772 C CA . ARG A 1 105 ? -6.774 -3.255 11.202 1.00 93.69 105 ARG A CA 1
ATOM 773 C C . ARG A 1 105 ? -6.293 -4.698 11.089 1.00 93.69 105 ARG A C 1
ATOM 775 O O . ARG A 1 105 ? -5.143 -4.961 11.402 1.00 93.69 105 ARG A O 1
ATOM 782 N N . ALA A 1 106 ? -7.123 -5.622 10.604 1.00 92.56 106 ALA A N 1
ATOM 783 C CA . ALA A 1 106 ? -6.693 -6.999 10.351 1.00 92.56 106 ALA A CA 1
ATOM 784 C C . ALA A 1 106 ? -5.599 -7.080 9.268 1.00 92.56 106 ALA A C 1
ATOM 786 O O . ALA A 1 106 ? -4.675 -7.876 9.392 1.00 92.56 106 ALA A O 1
ATOM 787 N N . LEU A 1 107 ? -5.683 -6.228 8.241 1.00 94.00 107 LEU A N 1
ATOM 788 C CA . LEU A 1 107 ? -4.721 -6.156 7.141 1.00 94.00 107 LEU A CA 1
ATOM 789 C C . LEU A 1 107 ? -3.351 -5.611 7.581 1.00 94.00 107 LEU A C 1
ATOM 791 O O . LEU A 1 107 ? -2.320 -6.173 7.225 1.00 94.00 107 LEU A O 1
ATOM 795 N N . LEU A 1 108 ? -3.330 -4.493 8.312 1.00 92.62 108 LEU A N 1
ATOM 796 C CA . LEU A 1 108 ? -2.094 -3.810 8.719 1.00 92.62 108 LEU A CA 1
ATOM 797 C C . LEU A 1 108 ? -1.557 -4.313 10.069 1.00 92.62 108 LEU A C 1
ATOM 799 O O . LEU A 1 108 ? -0.375 -4.151 10.370 1.00 92.62 108 LEU A O 1
ATOM 803 N N . GLY A 1 109 ? -2.410 -4.936 10.883 1.00 91.75 109 GLY A N 1
ATOM 804 C CA . GLY A 1 109 ? -2.132 -5.294 12.270 1.00 91.75 109 GLY A CA 1
ATOM 805 C C . GLY A 1 109 ? -2.020 -4.044 13.140 1.00 91.75 109 GLY A C 1
ATOM 806 O O . GLY A 1 109 ? -2.992 -3.589 13.748 1.00 91.75 109 GLY A O 1
ATOM 807 N N . TYR A 1 110 ? -0.821 -3.474 13.168 1.00 90.31 110 TYR A N 1
ATOM 808 C CA . TYR A 1 110 ? -0.514 -2.219 13.840 1.00 90.31 110 TYR A CA 1
ATOM 809 C C . TYR A 1 110 ? -0.044 -1.155 12.859 1.00 90.31 110 TYR A C 1
ATOM 811 O O . TYR A 1 110 ? 0.371 -1.458 11.745 1.00 90.31 110 TYR A O 1
ATOM 819 N N . VAL A 1 111 ? -0.169 0.104 13.269 1.00 91.00 111 VAL A N 1
ATOM 820 C CA . VAL A 1 111 ? 0.314 1.259 12.514 1.00 91.00 111 VAL A CA 1
ATOM 821 C C . VAL A 1 111 ? 1.047 2.142 13.506 1.00 91.00 111 VAL A C 1
ATOM 823 O O . VAL A 1 111 ? 0.417 2.775 14.349 1.00 91.00 111 VAL A O 1
ATOM 826 N N . ARG A 1 112 ? 2.376 2.136 13.440 1.00 90.88 112 ARG A N 1
ATOM 827 C CA . ARG A 1 112 ? 3.234 2.962 14.295 1.00 90.88 112 ARG A CA 1
ATOM 828 C C . ARG A 1 112 ? 4.054 3.890 13.438 1.00 90.88 112 ARG A C 1
ATOM 830 O O . ARG A 1 112 ? 4.580 3.462 12.415 1.00 90.88 112 ARG A O 1
ATOM 837 N N . LEU A 1 113 ? 4.153 5.145 13.843 1.00 91.94 113 LEU A N 1
ATOM 838 C CA . LEU A 1 113 ? 5.038 6.078 13.174 1.00 91.94 113 LEU A CA 1
ATOM 839 C C . LEU A 1 113 ? 6.487 5.598 13.327 1.00 91.94 113 LEU A C 1
ATOM 841 O O . LEU A 1 113 ? 6.890 5.156 14.400 1.00 91.94 113 LEU A O 1
ATOM 845 N N . LEU A 1 114 ? 7.257 5.670 12.248 1.00 90.31 114 LEU A N 1
ATOM 846 C CA . LEU A 1 114 ? 8.652 5.258 12.233 1.00 90.31 114 LEU A CA 1
ATOM 847 C C . LEU A 1 114 ? 9.507 6.368 11.629 1.00 90.31 114 LEU A C 1
ATOM 849 O O . LEU A 1 114 ? 9.335 6.727 10.464 1.00 90.31 114 LEU A O 1
ATOM 853 N N . GLU A 1 115 ? 10.471 6.875 12.392 1.00 86.19 115 GLU A N 1
ATOM 854 C CA . GLU A 1 115 ? 11.453 7.833 11.885 1.00 86.19 115 GLU A CA 1
ATOM 855 C C . GLU A 1 115 ? 12.536 7.099 11.091 1.00 86.19 115 GLU A C 1
ATOM 857 O O . GLU A 1 115 ? 13.553 6.645 11.613 1.00 86.19 115 GLU A O 1
ATOM 862 N N . THR A 1 116 ? 12.289 6.921 9.797 1.00 85.31 116 THR A N 1
ATOM 863 C CA . THR A 1 116 ? 13.247 6.297 8.887 1.00 85.31 116 THR A CA 1
ATOM 864 C C . THR A 1 116 ? 13.127 6.866 7.483 1.00 85.31 116 THR A C 1
ATOM 866 O O . THR A 1 116 ? 12.087 7.398 7.085 1.00 85.31 116 THR A O 1
ATOM 869 N N . ASP A 1 117 ? 14.189 6.708 6.700 1.00 82.00 117 ASP A N 1
ATOM 870 C CA . ASP A 1 117 ? 14.178 7.088 5.299 1.00 82.00 117 ASP A CA 1
ATOM 871 C C . ASP A 1 117 ? 13.245 6.188 4.486 1.00 82.00 117 ASP A C 1
ATOM 873 O O . ASP A 1 117 ? 13.233 4.959 4.601 1.00 82.00 117 ASP A O 1
ATOM 877 N N . ARG A 1 118 ? 12.495 6.806 3.569 1.00 80.06 118 ARG A N 1
ATOM 878 C CA . ARG A 1 118 ? 11.634 6.063 2.644 1.00 80.06 118 ARG A CA 1
ATOM 879 C C . ARG A 1 118 ? 12.447 5.077 1.800 1.00 80.06 118 ARG A C 1
ATOM 881 O O . ARG A 1 118 ? 13.428 5.438 1.140 1.00 80.06 118 ARG A O 1
ATOM 888 N N . THR A 1 119 ? 11.967 3.841 1.713 1.00 76.56 119 THR A N 1
ATOM 889 C CA . THR A 1 119 ? 12.492 2.869 0.747 1.00 76.56 119 THR A CA 1
ATOM 890 C C . THR A 1 119 ? 12.177 3.307 -0.685 1.00 76.56 119 THR A C 1
ATOM 892 O O . THR A 1 119 ? 11.075 3.751 -0.994 1.00 76.56 119 THR A O 1
ATOM 895 N N . LYS A 1 120 ? 13.147 3.184 -1.597 1.00 73.62 120 LYS A N 1
ATOM 896 C CA . LYS A 1 120 ? 12.978 3.518 -3.027 1.00 73.62 120 LYS A CA 1
ATOM 897 C C . LYS A 1 120 ? 12.849 2.279 -3.921 1.00 73.62 120 LYS A C 1
ATOM 899 O O . LYS A 1 120 ? 12.861 2.407 -5.143 1.00 73.62 120 LYS A O 1
ATOM 904 N N . ALA A 1 121 ? 12.754 1.082 -3.338 1.00 75.25 121 ALA A N 1
ATOM 905 C CA . ALA A 1 121 ? 12.846 -0.176 -4.081 1.00 75.25 121 ALA A CA 1
ATOM 906 C C . ALA A 1 121 ? 11.594 -0.484 -4.921 1.00 75.25 121 ALA A C 1
ATOM 908 O O . ALA A 1 121 ? 11.695 -0.975 -6.049 1.00 75.25 121 ALA A O 1
ATOM 909 N N . PHE A 1 122 ? 10.412 -0.207 -4.374 1.00 89.31 122 PHE A N 1
ATOM 910 C CA . PHE A 1 122 ? 9.126 -0.499 -4.994 1.00 89.31 122 PHE A CA 1
ATOM 911 C C . PHE A 1 122 ? 8.055 0.456 -4.451 1.00 89.31 122 PHE A C 1
ATOM 913 O O . PHE A 1 122 ? 8.187 1.011 -3.361 1.00 89.31 122 PHE A O 1
ATOM 920 N N . GLY A 1 123 ? 7.003 0.685 -5.231 1.00 92.88 123 GLY A N 1
ATOM 921 C CA . GLY A 1 123 ? 5.872 1.491 -4.798 1.00 92.88 123 GLY A CA 1
ATOM 922 C C . GLY A 1 123 ? 4.714 1.441 -5.781 1.00 92.88 123 GLY A C 1
ATOM 923 O O . GLY A 1 123 ? 4.851 0.930 -6.897 1.00 92.88 123 GLY A O 1
ATOM 924 N N . CYS A 1 124 ? 3.571 1.954 -5.346 1.00 94.50 124 CYS A N 1
ATOM 925 C CA . CYS A 1 124 ? 2.349 1.974 -6.136 1.00 94.50 124 CYS A CA 1
ATOM 926 C C . CYS A 1 124 ? 1.438 3.139 -5.750 1.00 94.50 124 CYS A C 1
ATOM 928 O O . CYS A 1 124 ? 1.569 3.718 -4.668 1.00 94.50 124 CYS A O 1
ATOM 930 N N . ARG A 1 125 ? 0.504 3.480 -6.646 1.00 95.44 125 ARG A N 1
ATOM 931 C CA . ARG A 1 125 ? -0.546 4.444 -6.327 1.00 95.44 125 ARG A CA 1
ATOM 932 C C . ARG A 1 125 ? -1.511 3.796 -5.347 1.00 95.44 125 ARG A C 1
ATOM 934 O O . ARG A 1 125 ? -2.028 2.712 -5.619 1.00 95.44 125 ARG A O 1
ATOM 941 N N . LEU A 1 126 ? -1.763 4.494 -4.250 1.00 95.94 126 LEU A N 1
ATOM 942 C CA . LEU A 1 126 ? -2.767 4.139 -3.263 1.00 95.94 126 LEU A CA 1
ATOM 943 C C . LEU A 1 126 ? -3.951 5.087 -3.437 1.00 95.94 126 LEU A C 1
ATOM 945 O O . LEU A 1 126 ? -3.780 6.302 -3.483 1.00 95.94 126 LEU A O 1
ATOM 949 N N . SER A 1 127 ? -5.158 4.552 -3.555 1.00 95.81 127 SER A N 1
ATOM 950 C CA . SER A 1 127 ? -6.376 5.361 -3.509 1.00 95.81 127 SER A CA 1
ATOM 951 C C . SER A 1 127 ? -7.313 4.808 -2.457 1.00 95.81 127 SER A C 1
ATOM 953 O O . SER A 1 127 ? -7.602 3.611 -2.456 1.00 95.81 127 SER A O 1
ATOM 955 N N . VAL A 1 128 ? -7.804 5.684 -1.592 1.00 96.62 128 VAL A N 1
ATOM 956 C CA . VAL A 1 128 ? -8.779 5.350 -0.557 1.00 96.62 128 VAL A CA 1
ATOM 957 C C . VAL A 1 128 ? -10.026 6.170 -0.828 1.00 96.62 128 VAL A C 1
ATOM 959 O O . VAL A 1 128 ? -9.953 7.382 -1.015 1.00 96.62 128 VAL A O 1
ATOM 962 N N . SER A 1 129 ? -11.173 5.508 -0.894 1.00 95.88 129 SER A N 1
ATOM 963 C CA . SER A 1 129 ? -12.474 6.165 -0.973 1.00 95.88 129 SER A CA 1
ATOM 964 C C . SER A 1 129 ? -13.355 5.705 0.170 1.00 95.88 129 SER A C 1
ATOM 966 O O . SER A 1 129 ? -13.367 4.514 0.468 1.00 95.88 129 SER A O 1
ATOM 968 N N . LEU A 1 130 ? -14.121 6.619 0.750 1.00 95.12 130 LEU A N 1
ATOM 969 C CA . LEU A 1 130 ? -15.114 6.337 1.778 1.00 95.12 130 LEU A CA 1
ATOM 970 C C . LEU A 1 130 ? -16.353 7.186 1.467 1.00 95.12 130 LEU A C 1
ATOM 972 O O . LEU A 1 130 ? -16.297 8.414 1.526 1.00 95.12 130 LEU A O 1
ATOM 976 N N . GLY A 1 131 ? -17.461 6.545 1.087 1.00 91.62 131 GLY A N 1
ATOM 977 C CA . GLY A 1 131 ? -18.639 7.254 0.575 1.00 91.62 131 GLY A CA 1
ATOM 978 C C . GLY A 1 131 ? -18.320 8.059 -0.693 1.00 91.62 131 GLY A C 1
ATOM 979 O O . GLY A 1 131 ? -17.883 7.493 -1.695 1.00 91.62 131 GLY A O 1
ATOM 980 N N . GLN A 1 132 ? -18.539 9.377 -0.652 1.00 89.81 132 GLN A N 1
ATOM 981 C CA . GLN A 1 132 ? -18.240 10.296 -1.764 1.00 89.81 132 GLN A CA 1
ATOM 982 C C . GLN A 1 132 ? -16.815 10.870 -1.721 1.00 89.81 132 GLN A C 1
ATOM 984 O O . GLN A 1 132 ? -16.351 11.443 -2.706 1.00 89.81 132 GLN A O 1
ATOM 989 N N . THR A 1 133 ? -16.106 10.705 -0.604 1.00 93.81 133 THR A N 1
ATOM 990 C CA . THR A 1 133 ? -14.759 11.247 -0.430 1.00 93.81 133 THR A CA 1
ATOM 991 C C . THR A 1 133 ? -13.732 10.277 -0.989 1.00 93.81 133 THR A C 1
ATOM 993 O O . THR A 1 133 ? -13.806 9.068 -0.760 1.00 93.81 133 THR A O 1
ATOM 996 N N . ARG A 1 134 ? -12.742 10.804 -1.710 1.00 95.06 134 ARG A N 1
ATOM 997 C CA . ARG A 1 134 ? -11.627 10.026 -2.245 1.00 95.06 134 ARG A CA 1
ATOM 998 C C . ARG A 1 134 ? -10.325 10.793 -2.103 1.00 95.06 134 ARG A C 1
ATOM 1000 O O . ARG A 1 134 ? -10.248 11.953 -2.488 1.00 95.06 134 ARG A O 1
ATOM 1007 N N . VAL A 1 135 ? -9.303 10.096 -1.627 1.00 95.00 135 VAL A N 1
ATOM 1008 C CA . VAL A 1 135 ? -7.923 10.572 -1.564 1.00 95.00 135 VAL A CA 1
ATOM 1009 C C . VAL A 1 135 ? -7.058 9.642 -2.403 1.00 95.00 135 VAL A C 1
ATOM 1011 O O . VAL A 1 135 ? -7.197 8.416 -2.358 1.00 95.00 135 VAL A O 1
ATOM 1014 N N . GLU A 1 136 ? -6.165 10.230 -3.188 1.00 94.88 136 GLU A N 1
ATOM 1015 C CA . GLU A 1 136 ? -5.108 9.508 -3.885 1.00 94.88 136 GLU A CA 1
ATOM 1016 C C . GLU A 1 136 ? -3.757 9.918 -3.313 1.00 94.88 136 GLU A C 1
ATOM 1018 O O . GLU A 1 136 ? -3.508 11.091 -3.064 1.00 94.88 136 GLU A O 1
ATOM 1023 N N . GLY A 1 137 ? -2.879 8.942 -3.147 1.00 93.62 137 GLY A N 1
ATOM 1024 C CA . GLY A 1 137 ? -1.505 9.152 -2.737 1.00 93.62 137 GLY A CA 1
ATOM 1025 C C . GLY A 1 137 ? -0.612 8.057 -3.298 1.00 93.62 137 GLY A C 1
ATOM 1026 O O . GLY A 1 137 ? -0.938 7.371 -4.275 1.00 93.62 137 GLY A O 1
ATOM 1027 N N . TYR A 1 138 ? 0.544 7.887 -2.678 1.00 94.44 138 TYR A N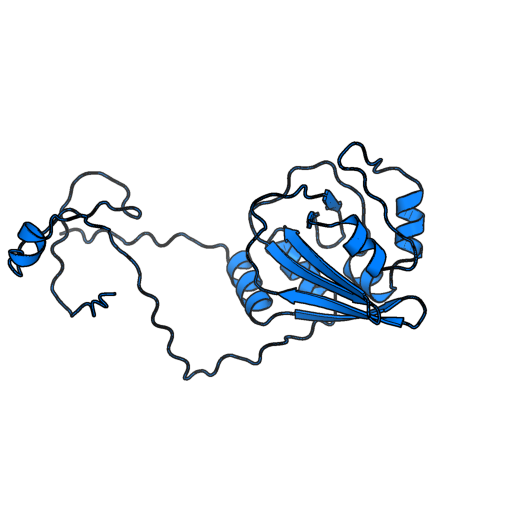 1
ATOM 1028 C CA . TYR A 1 138 ? 1.535 6.922 -3.126 1.00 94.44 138 TYR A CA 1
ATOM 1029 C C . TYR A 1 138 ? 2.128 6.202 -1.927 1.00 94.44 138 TYR A C 1
ATOM 1031 O O . TYR A 1 138 ? 2.409 6.831 -0.911 1.00 94.44 138 TYR A O 1
ATOM 1039 N N . VAL A 1 139 ? 2.328 4.893 -2.056 1.00 94.81 139 VAL A N 1
ATOM 1040 C CA . VAL A 1 139 ? 2.983 4.086 -1.028 1.00 94.81 139 VAL A CA 1
ATOM 1041 C C . VAL A 1 139 ? 4.283 3.510 -1.570 1.00 94.81 139 VAL A C 1
ATOM 1043 O O . VAL A 1 139 ? 4.306 2.912 -2.651 1.00 94.81 139 VAL A O 1
ATOM 1046 N N . TRP A 1 140 ? 5.366 3.688 -0.819 1.00 94.69 140 TRP A N 1
ATOM 1047 C CA . TRP A 1 140 ? 6.622 2.974 -1.018 1.00 94.69 140 TRP A CA 1
ATOM 1048 C C . TRP A 1 140 ? 6.781 1.901 0.049 1.00 94.69 140 TRP A C 1
ATOM 1050 O O . TRP A 1 140 ? 6.501 2.127 1.222 1.00 94.69 140 TRP A O 1
ATOM 1060 N N . LEU A 1 141 ? 7.240 0.732 -0.372 1.00 94.25 141 LEU A N 1
ATOM 1061 C CA . LEU A 1 141 ? 7.418 -0.443 0.472 1.00 94.25 141 LEU A CA 1
ATOM 1062 C C . LEU A 1 141 ? 8.363 -1.421 -0.227 1.00 94.25 141 LEU A C 1
ATOM 1064 O O . LEU A 1 141 ? 8.628 -1.291 -1.425 1.00 94.25 141 LEU A O 1
ATOM 1068 N N . SER A 1 142 ? 8.894 -2.400 0.499 1.00 93.94 142 SER A N 1
ATOM 1069 C CA . SER A 1 142 ? 9.648 -3.479 -0.141 1.00 93.94 142 SER A CA 1
ATOM 1070 C C . SER A 1 142 ? 8.708 -4.375 -0.971 1.00 93.94 142 SER A C 1
ATOM 1072 O O . SER A 1 142 ? 7.511 -4.468 -0.674 1.00 93.94 142 SER A O 1
ATOM 1074 N N . PRO A 1 143 ? 9.208 -5.051 -2.022 1.00 94.12 143 PRO A N 1
ATOM 1075 C CA . PRO A 1 143 ? 8.427 -6.061 -2.732 1.00 94.12 143 PRO A CA 1
ATOM 1076 C C . PRO A 1 143 ? 7.859 -7.145 -1.809 1.00 94.12 143 PRO A C 1
ATOM 1078 O O . PRO A 1 143 ? 6.744 -7.610 -2.024 1.00 94.12 143 PRO A O 1
ATOM 1081 N N . GLU A 1 144 ? 8.610 -7.530 -0.780 1.00 94.38 144 GLU A N 1
ATOM 1082 C CA . GLU A 1 144 ? 8.221 -8.521 0.220 1.00 94.38 144 GLU A CA 1
ATOM 1083 C C . GLU A 1 144 ? 7.055 -8.011 1.074 1.00 94.38 144 GLU A C 1
ATOM 1085 O O . GLU A 1 144 ? 6.053 -8.709 1.211 1.00 94.38 144 GLU A O 1
ATOM 1090 N N . SER A 1 145 ? 7.128 -6.765 1.551 1.00 94.38 145 SER A N 1
ATOM 1091 C CA . SER A 1 145 ? 6.040 -6.124 2.294 1.00 94.38 145 SER A CA 1
ATOM 1092 C C . SER A 1 145 ? 4.778 -5.966 1.456 1.00 94.38 145 SER A C 1
ATOM 1094 O O . SER A 1 145 ? 3.671 -6.135 1.958 1.00 94.38 145 SER A O 1
ATOM 1096 N N . PHE A 1 146 ? 4.925 -5.684 0.159 1.00 95.25 146 PHE A N 1
ATOM 1097 C CA . PHE A 1 146 ? 3.783 -5.622 -0.749 1.00 95.25 146 PHE A CA 1
ATOM 1098 C C . PHE A 1 146 ? 3.101 -6.981 -0.907 1.00 95.25 146 PHE A C 1
ATOM 1100 O O . PHE A 1 146 ? 1.874 -7.050 -0.928 1.00 95.25 146 PHE A O 1
ATOM 1107 N N . LEU A 1 147 ? 3.879 -8.058 -1.031 1.00 94.88 147 LEU A N 1
ATOM 1108 C CA . LEU A 1 147 ? 3.326 -9.407 -1.124 1.00 94.88 147 LEU A CA 1
ATOM 1109 C C . LEU A 1 147 ? 2.650 -9.813 0.190 1.00 94.88 147 LEU A C 1
ATOM 1111 O O . LEU A 1 147 ? 1.508 -10.254 0.144 1.00 94.88 147 LEU A O 1
ATOM 1115 N N . ALA A 1 148 ? 3.275 -9.542 1.340 1.00 95.19 148 ALA A N 1
ATOM 1116 C CA . ALA A 1 148 ? 2.664 -9.759 2.652 1.00 95.19 148 ALA A CA 1
ATOM 1117 C C . ALA A 1 148 ? 1.330 -9.004 2.793 1.00 95.19 148 ALA A C 1
ATOM 1119 O O . ALA A 1 148 ? 0.327 -9.590 3.192 1.00 95.19 148 ALA A O 1
ATOM 1120 N N . LEU A 1 149 ? 1.280 -7.739 2.359 1.00 94.94 149 LEU A N 1
ATOM 1121 C CA . LEU A 1 149 ? 0.047 -6.951 2.326 1.00 94.94 149 LEU A CA 1
ATOM 1122 C C . LEU A 1 149 ? -1.017 -7.581 1.416 1.00 94.94 149 LEU A C 1
ATOM 1124 O O . LEU A 1 149 ? -2.199 -7.591 1.756 1.00 94.94 149 LEU A O 1
ATOM 1128 N N . CYS A 1 150 ? -0.618 -8.107 0.255 1.00 93.62 150 CYS A N 1
ATOM 1129 C CA . CYS A 1 150 ? -1.522 -8.796 -0.666 1.00 93.62 150 CYS A CA 1
ATOM 1130 C C . CYS A 1 150 ? -2.072 -10.112 -0.102 1.00 93.62 150 CYS A C 1
ATOM 1132 O O . CYS A 1 150 ? -3.169 -10.508 -0.495 1.00 93.62 150 CYS A O 1
ATOM 1134 N N . ASP A 1 151 ? -1.318 -10.785 0.762 1.00 93.75 151 ASP A N 1
ATOM 1135 C CA . ASP A 1 151 ? -1.697 -12.068 1.355 1.00 93.75 151 ASP A CA 1
ATOM 1136 C C . ASP A 1 151 ? -2.519 -11.882 2.642 1.00 93.75 151 ASP A C 1
ATOM 1138 O O . ASP A 1 151 ? -3.378 -12.704 2.953 1.00 93.75 151 ASP A O 1
ATOM 1142 N N . ALA A 1 152 ? -2.336 -10.761 3.347 1.00 93.25 152 ALA A N 1
ATOM 1143 C CA . ALA A 1 152 ? -3.035 -10.427 4.589 1.00 93.25 152 ALA A CA 1
ATOM 1144 C C . ALA A 1 152 ? -4.524 -10.054 4.414 1.00 93.25 152 ALA A C 1
ATOM 1146 O O . ALA A 1 152 ? -5.227 -9.844 5.403 1.00 93.25 152 ALA A O 1
ATOM 1147 N N . GLY A 1 153 ? -5.039 -9.953 3.183 1.00 90.56 153 GLY A N 1
ATOM 1148 C CA . GLY A 1 153 ? -6.422 -9.535 2.950 1.00 90.56 153 GLY A CA 1
ATOM 1149 C C . GLY A 1 153 ? -7.065 -10.083 1.673 1.00 90.56 153 GLY A C 1
ATOM 1150 O O . GLY A 1 153 ? -6.380 -10.542 0.758 1.00 90.56 153 GLY A O 1
ATOM 1151 N N . PRO A 1 154 ? -8.404 -10.005 1.560 1.00 92.75 154 PRO A N 1
ATOM 1152 C CA . PRO A 1 154 ? -9.161 -10.537 0.427 1.00 92.75 154 PRO A CA 1
ATOM 1153 C C . PRO A 1 154 ? -9.120 -9.599 -0.796 1.00 92.75 154 PRO A C 1
ATOM 1155 O O . PRO A 1 154 ? -10.150 -9.120 -1.281 1.00 92.75 154 PRO A O 1
ATOM 1158 N N . TRP A 1 155 ? -7.923 -9.312 -1.307 1.00 94.50 155 TRP A N 1
ATOM 1159 C CA . TRP A 1 155 ? -7.734 -8.430 -2.458 1.00 94.50 155 TRP A CA 1
ATOM 1160 C C . TRP A 1 155 ? -8.328 -9.012 -3.738 1.00 94.50 155 TRP A C 1
ATOM 1162 O O . TRP A 1 155 ? -8.038 -10.143 -4.134 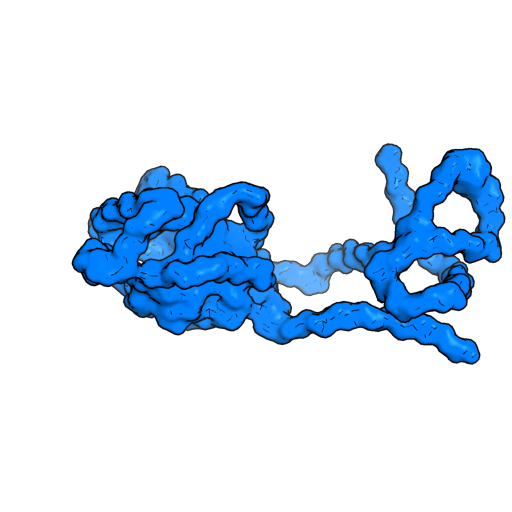1.00 94.50 155 TRP A O 1
ATOM 1172 N N . ARG A 1 156 ? -9.098 -8.192 -4.454 1.00 92.81 156 ARG A N 1
ATOM 1173 C CA . ARG A 1 156 ? -9.649 -8.527 -5.770 1.00 92.81 156 ARG A CA 1
ATOM 1174 C C . ARG A 1 156 ? -8.823 -7.865 -6.865 1.00 92.81 156 ARG A C 1
ATOM 1176 O O . ARG A 1 156 ? -8.620 -6.652 -6.837 1.00 92.81 156 ARG A O 1
ATOM 1183 N N . GLY A 1 157 ? -8.360 -8.659 -7.828 1.00 90.88 157 GLY A N 1
ATOM 1184 C CA . GLY A 1 157 ? -7.726 -8.143 -9.041 1.00 90.88 157 GLY A CA 1
ATOM 1185 C C . GLY A 1 157 ? -8.743 -7.391 -9.899 1.00 90.88 157 GLY A C 1
ATOM 1186 O O . GLY A 1 157 ? -9.861 -7.875 -10.071 1.00 90.88 157 GLY A O 1
ATOM 1187 N N . ARG A 1 158 ? -8.379 -6.217 -10.420 1.00 87.44 158 ARG A N 1
ATOM 1188 C CA . ARG A 1 158 ? -9.293 -5.384 -11.224 1.00 87.44 158 ARG A CA 1
ATOM 1189 C C . ARG A 1 158 ? -9.207 -5.668 -12.717 1.00 87.44 158 ARG A C 1
ATOM 1191 O O . ARG A 1 158 ? -10.230 -5.696 -13.391 1.00 87.44 158 ARG A O 1
ATOM 1198 N N . ALA A 1 159 ? -8.001 -5.863 -13.231 1.00 82.88 159 ALA A N 1
ATOM 1199 C CA . ALA A 1 159 ? -7.784 -6.278 -14.603 1.00 82.88 159 ALA A CA 1
ATOM 1200 C C . ALA A 1 159 ? -7.886 -7.802 -14.706 1.00 82.88 159 ALA A C 1
ATOM 1202 O O . ALA A 1 159 ? -7.312 -8.541 -13.896 1.00 82.88 159 ALA A O 1
ATOM 1203 N N . GLY A 1 160 ? -8.602 -8.259 -15.733 1.00 75.94 160 GLY A N 1
ATOM 1204 C CA . GLY A 1 160 ? -8.610 -9.662 -16.123 1.00 75.94 160 GLY A CA 1
ATOM 1205 C C . GLY A 1 160 ? -7.215 -10.142 -16.544 1.00 75.94 160 GLY A C 1
ATOM 1206 O O . GLY A 1 160 ? -6.315 -9.332 -16.792 1.00 75.94 160 GLY A O 1
ATOM 1207 N N . PRO A 1 161 ? -7.002 -11.465 -16.620 1.00 72.44 161 PRO A N 1
ATOM 1208 C CA . PRO A 1 161 ? -5.761 -12.002 -17.156 1.00 72.44 161 PRO A CA 1
ATOM 1209 C C . PRO A 1 161 ? -5.554 -11.496 -18.588 1.00 72.44 161 PRO A C 1
ATOM 1211 O O . PRO A 1 161 ? -6.484 -11.479 -19.392 1.00 72.44 161 PRO A O 1
ATOM 1214 N N . MET A 1 162 ? -4.325 -11.083 -18.905 1.00 71.19 162 MET A N 1
ATOM 1215 C CA . MET A 1 162 ? -3.978 -10.700 -20.270 1.00 71.19 162 MET A CA 1
ATOM 1216 C C . MET A 1 162 ? -4.170 -11.919 -21.190 1.00 71.19 162 MET A C 1
ATOM 1218 O O . MET A 1 162 ? -3.703 -13.005 -20.830 1.00 71.19 162 MET A O 1
ATOM 1222 N N . PRO A 1 163 ? -4.844 -11.779 -22.346 1.00 78.06 163 PRO A N 1
ATOM 1223 C CA . PRO A 1 163 ? -5.023 -12.888 -23.275 1.00 78.06 163 PRO A CA 1
ATOM 1224 C C . PRO A 1 163 ? -3.670 -13.464 -23.693 1.00 78.06 163 PRO A C 1
ATOM 1226 O O . PRO A 1 163 ? -2.745 -12.709 -23.994 1.00 78.06 163 PRO A O 1
ATOM 1229 N N . ALA A 1 164 ? -3.560 -14.791 -23.778 1.00 74.38 164 ALA A N 1
ATOM 1230 C CA . ALA A 1 164 ? -2.326 -15.454 -24.215 1.00 74.38 164 ALA A CA 1
ATOM 1231 C C . ALA A 1 164 ? -1.897 -15.048 -25.642 1.00 74.38 164 ALA A C 1
ATOM 1233 O O . ALA A 1 164 ? -0.731 -15.168 -26.003 1.00 74.38 164 ALA A O 1
ATOM 1234 N N . SER A 1 165 ? -2.834 -14.535 -26.443 1.00 81.50 165 SER A N 1
ATOM 1235 C CA . SER A 1 165 ? -2.603 -14.020 -27.793 1.00 81.50 165 SER A CA 1
ATOM 1236 C C . SER A 1 165 ? -2.025 -12.601 -27.839 1.00 81.50 165 SER A C 1
ATOM 1238 O O . SER A 1 165 ? -1.634 -12.149 -28.917 1.00 81.50 165 SER A O 1
ATOM 1240 N N . PHE A 1 166 ? -1.966 -11.881 -26.713 1.00 77.62 166 PHE A N 1
ATOM 1241 C CA . PHE A 1 166 ? -1.471 -10.509 -26.690 1.00 77.62 166 PHE A CA 1
ATOM 1242 C C . PHE A 1 166 ? 0.042 -10.479 -26.933 1.00 77.62 166 PHE A C 1
ATOM 1244 O O . PHE A 1 166 ? 0.840 -10.901 -26.094 1.00 77.62 166 PHE A O 1
ATOM 1251 N N . ARG A 1 167 ? 0.447 -9.966 -28.100 1.00 73.88 167 ARG A N 1
ATOM 1252 C CA . ARG A 1 167 ? 1.858 -9.859 -28.484 1.00 73.88 167 ARG A CA 1
ATOM 1253 C C . ARG A 1 167 ? 2.441 -8.556 -27.957 1.00 73.88 167 ARG A C 1
ATOM 1255 O O . ARG A 1 167 ? 2.061 -7.478 -28.402 1.00 73.88 167 ARG A O 1
ATOM 1262 N N . LEU A 1 168 ? 3.401 -8.666 -27.045 1.00 73.69 168 LEU A N 1
ATOM 1263 C CA . LEU A 1 168 ? 4.183 -7.533 -26.564 1.00 73.69 168 LEU A CA 1
ATOM 1264 C C . LEU A 1 168 ? 5.524 -7.488 -27.306 1.00 73.69 168 LEU A C 1
ATOM 1266 O O . LEU A 1 168 ? 6.349 -8.387 -27.155 1.00 73.69 168 LEU A O 1
ATOM 1270 N N . ALA A 1 169 ? 5.753 -6.437 -28.093 1.00 76.88 169 ALA A N 1
ATOM 1271 C CA . ALA A 1 169 ? 7.054 -6.171 -28.697 1.00 76.88 169 ALA A CA 1
ATOM 1272 C C . ALA A 1 169 ? 7.889 -5.316 -27.733 1.00 76.88 169 ALA A C 1
ATOM 1274 O O . ALA A 1 169 ? 7.687 -4.108 -27.628 1.00 76.88 169 ALA A O 1
ATOM 1275 N N . ILE A 1 170 ? 8.812 -5.944 -26.999 1.00 73.88 170 ILE A N 1
ATOM 1276 C CA . ILE A 1 170 ? 9.767 -5.227 -26.146 1.00 73.88 170 ILE A CA 1
ATOM 1277 C C . ILE A 1 170 ? 11.034 -4.978 -26.964 1.00 73.88 170 ILE A C 1
ATOM 1279 O O . ILE A 1 170 ? 11.787 -5.908 -27.248 1.00 73.88 170 ILE A O 1
ATOM 1283 N N . ALA A 1 171 ? 11.278 -3.722 -27.332 1.00 76.06 171 ALA A N 1
ATOM 1284 C CA . ALA A 1 171 ? 12.538 -3.324 -27.944 1.00 76.06 171 ALA A CA 1
ATOM 1285 C C . ALA A 1 171 ? 13.602 -3.120 -26.858 1.00 76.06 171 ALA A C 1
ATOM 1287 O O . ALA A 1 171 ? 13.404 -2.350 -25.916 1.00 76.06 171 ALA A O 1
ATOM 1288 N N . VAL A 1 172 ? 14.742 -3.795 -26.998 1.00 69.25 172 VAL A N 1
ATOM 1289 C CA . VAL A 1 172 ? 15.915 -3.571 -26.147 1.00 69.25 172 VAL A CA 1
ATOM 1290 C C . VAL A 1 172 ? 16.892 -2.684 -26.910 1.00 69.25 172 VAL A C 1
ATOM 1292 O O . VAL A 1 172 ? 17.485 -3.105 -27.902 1.00 69.25 172 VAL A O 1
ATOM 1295 N N . THR A 1 173 ? 17.057 -1.441 -26.458 1.00 73.94 173 THR A N 1
ATOM 1296 C CA . THR A 1 173 ? 18.015 -0.503 -27.055 1.00 73.94 173 THR A CA 1
ATOM 1297 C C . THR A 1 173 ? 19.436 -0.904 -26.671 1.00 73.94 173 THR A C 1
ATOM 1299 O O . THR A 1 173 ? 19.844 -0.727 -25.528 1.00 73.94 173 THR A O 1
ATOM 1302 N N . LEU A 1 174 ? 20.202 -1.419 -27.633 1.00 69.44 174 LEU A N 1
ATOM 1303 C CA . LEU A 1 174 ? 21.592 -1.844 -27.415 1.00 69.44 174 LEU A CA 1
ATOM 1304 C C . LEU A 1 174 ? 22.584 -0.671 -27.367 1.00 69.44 174 LEU A C 1
ATOM 1306 O O . LEU A 1 174 ? 23.659 -0.783 -26.784 1.00 69.44 174 LEU A O 1
ATOM 1310 N N . GLY A 1 175 ? 22.228 0.463 -27.970 1.00 63.66 175 GLY A N 1
ATOM 1311 C CA . GLY A 1 175 ? 23.049 1.665 -27.969 1.00 63.66 175 GLY A CA 1
ATOM 1312 C C . GLY A 1 175 ? 22.351 2.825 -28.661 1.00 63.66 175 GLY A C 1
ATOM 1313 O O . GLY A 1 175 ? 21.407 2.633 -29.430 1.00 63.66 175 GLY A O 1
ATOM 1314 N N . ARG A 1 176 ? 22.817 4.041 -28.378 1.00 70.25 176 ARG A N 1
ATOM 1315 C CA . ARG A 1 176 ? 22.364 5.260 -29.056 1.00 70.25 176 ARG A CA 1
ATOM 1316 C C . ARG A 1 176 ? 23.534 5.887 -29.800 1.00 70.25 176 ARG A C 1
ATOM 1318 O O . ARG A 1 176 ? 24.643 5.967 -29.274 1.00 70.25 176 ARG A O 1
ATOM 1325 N N . LEU A 1 177 ? 23.275 6.344 -31.017 1.00 72.75 177 LEU A N 1
ATOM 1326 C CA . LEU A 1 177 ? 24.242 7.052 -31.842 1.00 72.75 177 LEU A CA 1
ATOM 1327 C C . LEU A 1 177 ? 23.602 8.358 -32.310 1.00 72.75 177 LEU A C 1
ATOM 1329 O O . LEU A 1 177 ? 22.512 8.343 -32.873 1.00 72.75 177 LEU A O 1
ATOM 1333 N N . GLN A 1 178 ? 24.272 9.476 -32.051 1.00 74.44 178 GLN A N 1
ATOM 1334 C CA . GLN A 1 178 ? 23.879 10.784 -32.570 1.00 74.44 178 GLN A CA 1
ATOM 1335 C C . GLN A 1 178 ? 24.712 11.052 -33.824 1.00 74.44 178 GLN A C 1
ATOM 1337 O O . GLN A 1 178 ? 25.939 11.052 -33.748 1.00 74.44 178 GLN A O 1
ATOM 1342 N N . LEU A 1 179 ? 24.059 11.240 -34.972 1.00 76.88 179 LEU A N 1
ATOM 1343 C CA . LEU A 1 179 ? 24.722 11.529 -36.245 1.00 76.88 179 LEU A CA 1
ATOM 1344 C C . LEU A 1 179 ? 24.141 12.798 -36.872 1.00 76.88 179 LEU A C 1
ATOM 1346 O O . LEU A 1 179 ? 22.917 12.934 -36.929 1.00 76.88 179 LEU A O 1
ATOM 1350 N N . PRO A 1 180 ? 24.982 13.685 -37.429 1.00 79.81 180 PRO A N 1
ATOM 1351 C CA . PRO A 1 180 ? 24.521 14.716 -38.347 1.00 79.81 180 PRO A CA 1
ATOM 1352 C C . PRO A 1 180 ? 23.781 14.093 -39.537 1.00 79.81 180 PRO A C 1
ATOM 1354 O O . PRO A 1 180 ? 24.203 13.064 -40.074 1.00 79.81 180 PRO A O 1
ATOM 1357 N N . ILE A 1 181 ? 22.712 14.742 -40.007 1.00 79.62 181 ILE A N 1
ATOM 1358 C CA . ILE A 1 181 ? 21.832 14.200 -41.059 1.00 79.62 181 ILE A CA 1
ATOM 1359 C C . ILE A 1 181 ? 22.581 13.840 -42.356 1.00 79.62 181 ILE A C 1
ATOM 1361 O O . ILE A 1 181 ? 22.262 12.848 -43.009 1.00 79.62 181 ILE A O 1
ATOM 1365 N N . ALA A 1 182 ? 23.630 14.595 -42.700 1.00 77.88 182 ALA A N 1
ATOM 1366 C CA . ALA A 1 182 ? 24.477 14.328 -43.861 1.00 77.88 182 ALA A CA 1
ATOM 1367 C C . ALA A 1 182 ? 25.270 13.011 -43.735 1.00 77.88 182 ALA A C 1
ATOM 1369 O O . ALA A 1 182 ? 25.512 12.338 -44.734 1.00 77.88 182 ALA A O 1
ATOM 1370 N N . GLN A 1 183 ? 25.645 12.611 -42.516 1.00 69.00 183 GLN A N 1
ATOM 1371 C CA . GLN A 1 183 ? 26.327 11.340 -42.256 1.00 69.00 183 GLN A CA 1
ATOM 1372 C C . GLN A 1 183 ? 25.336 10.177 -42.203 1.00 69.00 183 GLN A C 1
ATOM 1374 O O . GLN A 1 183 ? 25.637 9.107 -42.721 1.00 69.00 183 GLN A O 1
ATOM 1379 N N . ALA A 1 184 ? 24.138 10.402 -41.654 1.00 75.31 184 ALA A N 1
ATOM 1380 C CA . ALA A 1 184 ? 23.071 9.403 -41.641 1.00 75.31 184 ALA A CA 1
ATOM 1381 C C . ALA A 1 184 ? 22.641 8.994 -43.063 1.00 75.31 184 ALA A C 1
ATOM 1383 O O . ALA A 1 184 ? 22.447 7.811 -43.329 1.00 75.31 184 ALA A O 1
ATOM 1384 N N . ARG A 1 185 ? 22.560 9.954 -43.995 1.00 74.06 185 ARG A N 1
ATOM 1385 C CA . ARG A 1 185 ? 22.210 9.699 -45.407 1.00 74.06 185 ARG A CA 1
ATOM 1386 C C . ARG A 1 185 ? 23.275 8.922 -46.180 1.00 74.06 185 ARG A C 1
ATOM 1388 O O . ARG A 1 185 ? 22.942 8.216 -47.121 1.00 74.06 185 ARG A O 1
ATOM 1395 N N . ASN A 1 186 ? 24.534 9.038 -45.767 1.00 72.19 186 ASN A N 1
ATOM 1396 C CA . ASN A 1 186 ? 25.676 8.417 -46.434 1.00 72.19 186 ASN A CA 1
ATOM 1397 C C . ASN A 1 186 ? 26.185 7.169 -45.699 1.00 72.19 186 ASN A C 1
ATOM 1399 O O . ASN A 1 186 ? 27.320 6.750 -45.931 1.00 72.19 186 ASN A O 1
ATOM 1403 N N . LEU A 1 187 ? 25.390 6.584 -44.792 1.00 69.19 187 LEU A N 1
ATOM 1404 C CA . LEU A 1 187 ? 25.798 5.391 -44.056 1.00 69.19 187 LEU A CA 1
ATOM 1405 C C . LEU A 1 187 ? 25.848 4.184 -45.014 1.00 69.19 187 LEU A C 1
ATOM 1407 O O . LEU A 1 187 ? 24.802 3.732 -45.482 1.00 69.19 187 LEU A O 1
ATOM 1411 N N . PRO A 1 188 ? 27.029 3.608 -45.306 1.00 58.62 188 PRO A N 1
ATOM 1412 C CA . PRO A 1 188 ? 27.102 2.394 -46.107 1.00 58.62 188 PRO A CA 1
ATOM 1413 C C . PRO A 1 188 ? 26.575 1.228 -45.267 1.00 58.62 188 PRO A C 1
ATOM 1415 O O . PRO A 1 188 ? 26.954 1.102 -44.101 1.00 58.62 188 PRO A O 1
ATOM 1418 N N . GLY A 1 189 ? 25.801 0.312 -45.860 1.00 57.34 189 GLY A N 1
ATOM 1419 C CA . GLY A 1 189 ? 25.179 -0.832 -45.162 1.00 57.34 189 GLY A CA 1
ATOM 1420 C C . GLY A 1 189 ? 26.134 -1.801 -44.433 1.00 57.34 189 GLY A C 1
ATOM 1421 O O . GLY A 1 189 ? 25.688 -2.774 -43.832 1.00 57.34 189 GLY A O 1
ATOM 1422 N N . ARG A 1 190 ? 27.452 -1.559 -44.467 1.00 52.00 190 ARG A N 1
ATOM 1423 C CA . ARG A 1 190 ? 28.499 -2.377 -43.830 1.00 52.00 190 ARG A CA 1
ATOM 1424 C C . ARG A 1 190 ? 29.416 -1.611 -42.868 1.00 52.00 190 ARG A C 1
ATOM 1426 O O . ARG A 1 190 ? 30.394 -2.195 -42.398 1.00 52.00 190 ARG A O 1
ATOM 1433 N N . ARG A 1 191 ? 29.161 -0.329 -42.574 1.00 50.50 191 ARG A N 1
ATOM 1434 C CA . ARG A 1 191 ? 30.028 0.450 -41.673 1.00 50.50 191 ARG A CA 1
ATOM 1435 C C . ARG A 1 191 ? 29.548 0.333 -40.226 1.00 50.50 191 ARG A C 1
ATOM 1437 O O . ARG A 1 191 ? 28.425 0.707 -39.908 1.00 50.50 191 ARG A O 1
ATOM 1444 N N . CYS A 1 192 ? 30.415 -0.175 -39.353 1.00 53.91 192 CYS A N 1
ATOM 1445 C CA . CYS A 1 192 ? 30.175 -0.211 -37.914 1.00 53.91 192 CYS A CA 1
ATOM 1446 C C . CYS A 1 192 ? 30.304 1.206 -37.344 1.00 53.91 192 CYS A C 1
ATOM 1448 O O . CYS A 1 192 ? 31.337 1.848 -37.532 1.00 53.91 192 CYS A O 1
ATOM 1450 N N . ALA A 1 193 ? 29.282 1.682 -36.639 1.00 55.66 193 ALA A N 1
ATOM 1451 C CA . ALA A 1 193 ? 29.347 2.924 -35.881 1.00 55.66 193 ALA A CA 1
ATOM 1452 C C . ALA A 1 193 ? 29.398 2.602 -34.381 1.00 55.66 193 ALA A C 1
ATOM 1454 O O . ALA A 1 193 ? 28.624 1.773 -33.901 1.00 55.66 193 ALA A O 1
ATOM 1455 N N . ALA A 1 194 ? 30.313 3.235 -33.641 1.00 51.25 194 ALA A N 1
ATOM 1456 C CA . ALA A 1 194 ? 30.368 3.095 -32.187 1.00 51.25 194 ALA A CA 1
ATOM 1457 C C . ALA A 1 194 ? 29.192 3.844 -31.564 1.00 51.25 194 ALA A C 1
ATOM 1459 O O . ALA A 1 194 ? 29.197 5.070 -31.484 1.00 51.25 194 ALA A O 1
ATOM 1460 N N . ALA A 1 195 ? 28.183 3.101 -31.122 1.00 51.56 195 ALA A N 1
ATOM 1461 C CA . ALA A 1 195 ? 27.134 3.649 -30.282 1.00 51.56 195 ALA A CA 1
ATOM 1462 C C . ALA A 1 195 ? 27.668 3.881 -28.861 1.00 51.56 195 ALA A C 1
ATOM 1464 O O . ALA A 1 195 ? 28.489 3.111 -28.357 1.00 51.56 195 ALA A O 1
ATOM 1465 N N . ARG A 1 196 ? 27.162 4.916 -28.187 1.00 45.56 196 ARG A N 1
ATOM 1466 C CA . ARG A 1 196 ? 27.374 5.078 -26.748 1.00 45.56 196 ARG A CA 1
ATOM 1467 C C . ARG A 1 196 ? 26.557 3.987 -26.055 1.00 45.56 196 ARG A C 1
ATOM 1469 O O . ARG A 1 196 ? 25.328 3.967 -26.148 1.00 45.56 196 ARG A O 1
ATOM 1476 N N . ALA A 1 197 ? 27.260 3.038 -25.454 1.00 50.78 197 ALA A N 1
ATOM 1477 C CA . ALA A 1 197 ? 26.685 1.899 -24.762 1.00 50.78 197 ALA A CA 1
ATOM 1478 C C . ALA A 1 197 ? 26.344 2.266 -23.312 1.00 50.78 197 ALA A C 1
ATOM 1480 O O . ALA A 1 197 ? 27.217 2.698 -22.568 1.00 50.78 197 ALA A O 1
ATOM 1481 N N . GLU A 1 198 ? 25.092 2.059 -22.904 1.00 48.59 198 GLU A N 1
ATOM 1482 C CA . GLU A 1 198 ? 24.669 2.164 -21.495 1.00 48.59 198 GLU A CA 1
ATOM 1483 C C . GLU A 1 198 ? 24.686 0.794 -20.780 1.00 48.59 198 GLU A C 1
ATOM 1485 O O . GLU A 1 198 ? 24.622 0.739 -19.558 1.00 48.59 198 GLU A O 1
ATOM 1490 N N . LEU A 1 199 ? 24.806 -0.314 -21.528 1.00 42.38 199 LEU A N 1
ATOM 1491 C CA . LEU A 1 199 ? 24.673 -1.697 -21.031 1.00 42.38 199 LEU A CA 1
ATOM 1492 C C . LEU A 1 199 ? 25.940 -2.559 -21.196 1.00 42.38 199 LEU A C 1
ATOM 1494 O O . LEU A 1 199 ? 25.897 -3.761 -20.952 1.00 42.38 199 LEU A O 1
ATOM 1498 N N . PHE A 1 200 ? 27.066 -1.973 -21.613 1.00 41.69 200 PHE A N 1
ATOM 1499 C CA . PHE A 1 200 ? 28.330 -2.696 -21.778 1.00 41.69 200 PHE A CA 1
ATOM 1500 C C . PHE A 1 200 ? 29.327 -2.259 -20.704 1.00 41.69 200 PHE A C 1
ATOM 1502 O O . PHE A 1 200 ? 29.700 -1.090 -20.637 1.00 41.69 200 PHE A O 1
ATOM 1509 N N . SER A 1 201 ? 29.784 -3.200 -19.881 1.00 37.59 201 SER A N 1
ATOM 1510 C CA . SER A 1 201 ? 30.938 -3.005 -19.004 1.00 37.59 201 SER A CA 1
ATOM 1511 C C . SER A 1 201 ? 32.214 -3.496 -19.700 1.00 37.59 201 SER A C 1
ATOM 1513 O O . SER A 1 201 ? 32.305 -4.679 -20.027 1.00 37.59 201 SER A O 1
ATOM 1515 N N . SER A 1 202 ? 33.170 -2.570 -19.855 1.00 32.28 202 SER A N 1
ATOM 1516 C CA . SER A 1 202 ? 34.580 -2.690 -20.295 1.00 32.28 202 SER A CA 1
ATOM 1517 C C . SER A 1 202 ? 34.920 -2.141 -21.696 1.00 32.28 202 SER A C 1
ATOM 1519 O O . SER A 1 202 ? 34.097 -2.202 -22.611 1.00 32.28 202 SER A O 1
ATOM 1521 N N . PRO A 1 203 ? 36.116 -1.527 -21.860 1.00 39.00 203 PRO A N 1
ATOM 1522 C CA . PRO A 1 203 ? 36.387 -0.588 -22.940 1.00 39.00 203 PRO A CA 1
ATOM 1523 C C . PRO A 1 203 ? 36.817 -1.288 -24.232 1.00 39.00 203 PRO A C 1
ATOM 1525 O O . PRO A 1 203 ? 37.660 -2.177 -24.231 1.00 39.00 203 PRO A O 1
ATOM 1528 N N . GLY A 1 204 ? 36.288 -0.791 -25.350 1.00 38.84 204 GLY A N 1
ATOM 1529 C CA . GLY A 1 204 ? 36.922 -0.922 -26.658 1.00 38.84 204 GLY A CA 1
ATOM 1530 C C . GLY A 1 204 ? 36.764 -2.273 -27.348 1.00 38.84 204 GLY A C 1
ATOM 1531 O O . GLY A 1 204 ? 37.753 -2.958 -27.578 1.00 38.84 204 GLY A O 1
ATOM 1532 N N . GLN A 1 205 ? 35.558 -2.611 -27.817 1.00 38.09 205 GLN A N 1
ATOM 1533 C CA . GLN A 1 205 ? 35.465 -3.447 -29.017 1.00 38.09 205 GLN A CA 1
ATOM 1534 C C . GLN A 1 205 ? 34.162 -3.267 -29.799 1.00 38.09 205 GLN A C 1
ATOM 1536 O O . GLN A 1 205 ? 33.082 -3.080 -29.246 1.00 38.09 205 GLN A O 1
ATOM 1541 N N . TRP A 1 206 ? 34.308 -3.292 -31.124 1.00 36.06 206 TRP A N 1
ATOM 1542 C CA . TRP A 1 206 ? 33.294 -2.958 -32.119 1.00 36.06 206 TRP A CA 1
ATOM 1543 C C . TRP A 1 206 ? 32.408 -4.169 -32.431 1.00 36.06 206 TRP A C 1
ATOM 1545 O O . TRP A 1 206 ? 32.905 -5.209 -32.860 1.00 36.06 206 TRP A O 1
ATOM 1555 N N . LEU A 1 207 ? 31.090 -4.024 -32.285 1.00 35.66 207 LEU A N 1
ATOM 1556 C CA . LEU A 1 207 ? 30.121 -5.024 -32.735 1.00 35.66 207 LEU A CA 1
ATOM 1557 C C . LEU A 1 207 ? 29.830 -4.855 -34.235 1.00 35.66 207 LEU A C 1
ATOM 1559 O O . LEU A 1 207 ? 29.368 -3.805 -34.679 1.00 35.66 207 LEU A O 1
ATOM 1563 N N . ARG A 1 208 ? 30.072 -5.914 -35.017 1.00 32.47 208 ARG A N 1
ATOM 1564 C CA . ARG A 1 208 ? 29.474 -6.116 -36.346 1.00 32.47 208 ARG A CA 1
ATOM 1565 C C . ARG A 1 208 ? 28.099 -6.748 -36.141 1.00 32.47 208 ARG A C 1
ATOM 1567 O O . ARG A 1 208 ? 28.023 -7.922 -35.792 1.00 32.47 208 ARG A O 1
ATOM 1574 N N . THR A 1 209 ? 27.023 -6.003 -36.364 1.00 38.06 209 THR A N 1
ATOM 1575 C CA . THR A 1 209 ? 25.672 -6.573 -36.409 1.00 38.06 209 THR A CA 1
ATOM 1576 C C . THR A 1 209 ? 25.343 -6.994 -37.842 1.00 38.06 209 THR A C 1
ATOM 1578 O O . THR A 1 209 ? 25.304 -6.182 -38.765 1.00 38.06 209 THR A O 1
ATOM 1581 N N . GLY A 1 210 ? 25.159 -8.303 -38.040 1.00 29.64 210 GLY A N 1
ATOM 1582 C CA . GLY A 1 210 ? 24.506 -8.855 -39.223 1.00 29.64 210 GLY A CA 1
ATOM 1583 C C . GLY A 1 210 ? 23.027 -8.481 -39.189 1.00 29.64 210 GLY A C 1
ATOM 1584 O O . GLY A 1 210 ? 22.370 -8.612 -38.160 1.00 29.64 210 GLY A O 1
ATOM 1585 N N . TRP A 1 211 ? 22.540 -7.939 -40.297 1.00 34.44 211 TRP A N 1
ATOM 1586 C CA . TRP A 1 211 ? 21.205 -7.379 -40.428 1.00 34.44 211 TRP A CA 1
ATOM 1587 C C . TRP A 1 211 ? 20.127 -8.468 -40.364 1.00 34.44 211 TRP A C 1
ATOM 1589 O O . TRP A 1 211 ? 20.068 -9.319 -41.243 1.00 34.44 211 TRP A O 1
ATOM 1599 N N . HIS A 1 212 ? 19.208 -8.349 -39.408 1.00 31.39 212 HIS A N 1
ATOM 1600 C CA . HIS A 1 212 ? 17.790 -8.608 -39.651 1.00 31.39 212 HIS A CA 1
ATOM 1601 C C . HIS A 1 212 ? 17.014 -7.377 -39.160 1.00 31.39 212 HIS A C 1
ATOM 1603 O O . HIS A 1 212 ? 16.902 -7.124 -37.966 1.00 31.39 212 HIS A O 1
ATOM 1609 N N . THR A 1 213 ? 16.640 -6.552 -40.142 1.00 29.41 213 THR A N 1
ATOM 1610 C CA . THR A 1 213 ? 15.654 -5.454 -40.152 1.00 29.41 213 THR A CA 1
ATOM 1611 C C . THR A 1 213 ? 15.232 -4.837 -38.806 1.00 29.41 213 THR A C 1
ATOM 1613 O O . THR A 1 213 ? 14.374 -5.388 -38.118 1.00 29.41 213 THR A O 1
ATOM 1616 N N . PRO A 1 214 ? 15.682 -3.609 -38.481 1.00 34.44 214 PRO A N 1
ATOM 1617 C CA . PRO A 1 214 ? 14.959 -2.739 -37.568 1.00 34.44 214 PRO A CA 1
ATOM 1618 C C . PRO A 1 214 ? 13.943 -1.886 -38.340 1.00 34.44 214 PRO A C 1
ATOM 1620 O O . PRO A 1 214 ? 14.286 -1.159 -39.272 1.00 34.44 214 PRO A O 1
ATOM 1623 N N . ILE A 1 215 ? 12.682 -1.973 -37.919 1.00 30.95 215 ILE A N 1
ATOM 1624 C CA . ILE A 1 215 ? 11.623 -1.028 -38.275 1.00 30.95 215 ILE A CA 1
ATOM 1625 C C . ILE A 1 215 ? 11.969 0.304 -37.600 1.00 30.95 215 ILE A C 1
ATOM 1627 O O . ILE A 1 215 ? 11.964 0.397 -36.373 1.00 30.95 215 ILE A O 1
ATOM 1631 N N . ALA A 1 216 ? 12.292 1.321 -38.395 1.00 28.02 216 ALA A N 1
ATOM 1632 C CA . ALA A 1 216 ? 12.446 2.693 -37.932 1.00 28.02 216 ALA A CA 1
ATOM 1633 C C . ALA A 1 216 ? 11.108 3.426 -38.100 1.00 28.02 216 ALA A C 1
ATOM 1635 O O . ALA A 1 216 ? 10.625 3.576 -39.219 1.00 28.02 216 ALA A O 1
ATOM 1636 N N . TRP A 1 217 ? 10.520 3.881 -36.994 1.00 23.61 217 TRP A N 1
ATOM 1637 C CA . TRP A 1 217 ? 9.480 4.908 -37.020 1.00 23.61 217 TRP A CA 1
ATOM 1638 C C . TRP A 1 217 ? 10.158 6.274 -36.928 1.00 23.61 217 TRP A C 1
ATOM 1640 O O . TRP A 1 217 ? 10.934 6.524 -36.005 1.00 23.61 217 TRP A O 1
ATOM 1650 N N . VAL A 1 218 ? 9.878 7.130 -37.906 1.00 25.20 218 VAL A N 1
ATOM 1651 C CA . VAL A 1 218 ? 10.226 8.554 -37.909 1.00 25.20 218 VAL A CA 1
ATOM 1652 C C . VAL A 1 218 ? 8.960 9.307 -37.496 1.00 25.20 218 VAL A C 1
ATOM 1654 O O . VAL A 1 218 ? 7.906 9.065 -38.082 1.00 25.20 218 VAL A O 1
ATOM 1657 N N . HIS A 1 219 ? 9.061 10.154 -36.468 1.00 31.72 219 HIS A N 1
ATOM 1658 C CA . HIS A 1 219 ? 8.106 11.240 -36.230 1.00 31.72 219 HIS A CA 1
ATOM 1659 C C . HIS A 1 219 ? 8.514 12.450 -37.063 1.00 31.72 219 HIS A C 1
ATOM 1661 O O . HIS A 1 219 ? 9.741 12.701 -37.141 1.00 31.72 219 HIS A O 1
#

Sequence (219 aa):
MIVPLLTVPLVKSSTVAARRRLGRGLSLAFQVAGQGGQLRLEPGRAPARGEAVCFETVCGVLALAEAGPLLSLLGECPVTLAPSGNDPDSWFWELFQLHLSPLVRALLGYVRLLETDRTKAFGCRLSVSLGQTRVEGYVWLSPE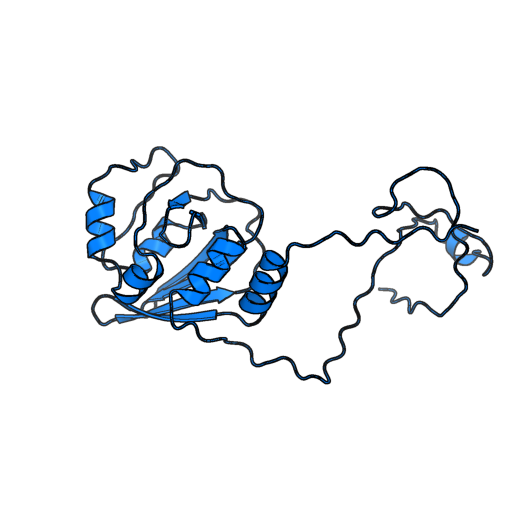SFLALCDAGPWRGRAGPMPASFRLAIAVTLGRLQLPIAQARNLPGRRCAAARAELFSSPGQWLRTGWHTPIAWVH